Protein AF-B4MT74-F1 (afdb_monomer_lite)

Structure (mmCIF, N/CA/C/O backbone):
data_AF-B4MT74-F1
#
_entry.id   AF-B4MT74-F1
#
loop_
_atom_site.group_PDB
_atom_site.id
_atom_site.type_symbol
_atom_site.label_atom_id
_atom_site.label_alt_id
_atom_site.label_comp_id
_atom_site.label_asym_id
_atom_site.label_entity_id
_atom_site.label_seq_id
_atom_site.pdbx_PDB_ins_code
_atom_site.Cartn_x
_atom_site.Cartn_y
_atom_site.Cartn_z
_atom_site.occupancy
_atom_site.B_iso_or_equiv
_atom_site.auth_seq_id
_atom_site.auth_comp_id
_atom_site.auth_asym_id
_atom_site.auth_atom_id
_atom_site.pdbx_PDB_model_num
ATOM 1 N N . MET A 1 1 ? 47.356 -12.651 -156.478 1.00 48.97 1 MET A N 1
ATOM 2 C CA . MET A 1 1 ? 47.316 -13.283 -155.139 1.00 48.97 1 MET A CA 1
ATOM 3 C C . MET A 1 1 ? 48.343 -12.635 -154.197 1.00 48.97 1 MET A C 1
ATOM 5 O O . MET A 1 1 ? 49.419 -13.190 -154.040 1.00 48.97 1 MET A O 1
ATOM 9 N N . SER A 1 2 ? 48.074 -11.472 -153.577 1.00 53.69 2 SER A N 1
ATOM 10 C CA . SER A 1 2 ? 49.003 -10.938 -152.544 1.00 53.69 2 SER A CA 1
ATOM 11 C C . SER A 1 2 ? 48.402 -10.048 -151.441 1.00 53.69 2 SER A C 1
ATOM 13 O O . SER A 1 2 ? 49.164 -9.547 -150.620 1.00 53.69 2 SER A O 1
ATOM 15 N N . ASN A 1 3 ? 47.076 -9.857 -151.366 1.00 49.53 3 ASN A N 1
ATOM 16 C CA . ASN A 1 3 ? 46.478 -8.913 -150.401 1.00 49.53 3 ASN A CA 1
ATOM 17 C C . ASN A 1 3 ? 45.636 -9.545 -149.274 1.00 49.53 3 ASN A C 1
ATOM 19 O O . ASN A 1 3 ? 45.281 -8.837 -148.338 1.00 49.53 3 ASN A O 1
ATOM 23 N N . LEU A 1 4 ? 45.378 -10.862 -149.273 1.00 49.78 4 LEU A N 1
ATOM 24 C CA . LEU A 1 4 ? 44.615 -11.512 -148.187 1.00 49.78 4 LEU A CA 1
ATOM 25 C C . LEU A 1 4 ? 45.479 -11.986 -147.001 1.00 49.78 4 LEU A C 1
ATOM 27 O O . LEU A 1 4 ? 44.998 -12.066 -145.873 1.00 49.78 4 LEU A O 1
ATOM 31 N N . THR A 1 5 ? 46.771 -12.249 -147.207 1.00 52.16 5 THR A N 1
ATOM 32 C CA . THR A 1 5 ? 47.636 -12.861 -146.180 1.00 52.16 5 THR A CA 1
ATOM 33 C C . THR A 1 5 ? 48.144 -11.868 -145.127 1.00 52.16 5 THR A C 1
ATOM 35 O O . THR A 1 5 ? 48.558 -12.274 -144.042 1.00 52.16 5 THR A O 1
ATOM 38 N N . ARG A 1 6 ? 48.099 -10.555 -145.403 1.00 51.81 6 ARG A N 1
ATOM 39 C CA . ARG A 1 6 ? 48.536 -9.517 -144.447 1.00 51.81 6 ARG A CA 1
ATOM 40 C C . ARG A 1 6 ? 47.469 -9.140 -143.418 1.00 51.81 6 ARG A C 1
ATOM 42 O O . ARG A 1 6 ? 47.831 -8.793 -142.299 1.00 51.81 6 ARG A O 1
ATOM 49 N N . VAL A 1 7 ? 46.182 -9.263 -143.742 1.00 53.94 7 VAL A N 1
ATOM 50 C CA . VAL A 1 7 ? 45.098 -8.821 -142.842 1.00 53.94 7 VAL A CA 1
ATOM 51 C C . VAL A 1 7 ? 44.846 -9.831 -141.712 1.00 53.94 7 VAL A C 1
ATOM 53 O O . VAL A 1 7 ? 44.659 -9.442 -140.561 1.00 53.94 7 VAL A O 1
ATOM 56 N N . LEU A 1 8 ? 44.959 -11.136 -141.983 1.00 47.47 8 LEU A N 1
ATOM 57 C CA . LEU A 1 8 ? 44.700 -12.181 -140.979 1.00 47.47 8 LEU A CA 1
ATOM 58 C C . LEU A 1 8 ? 45.781 -12.295 -139.886 1.00 47.47 8 LEU A C 1
ATOM 60 O O . LEU A 1 8 ? 45.491 -12.757 -138.784 1.00 47.47 8 LEU A O 1
ATOM 64 N N . LYS A 1 9 ? 47.011 -11.824 -140.134 1.00 50.03 9 LYS A N 1
ATOM 65 C CA . LYS A 1 9 ? 48.101 -11.863 -139.138 1.00 50.03 9 LYS A CA 1
ATOM 66 C C . LYS A 1 9 ? 48.011 -10.749 -138.086 1.00 50.03 9 LYS A C 1
ATOM 68 O O . LYS A 1 9 ? 48.564 -10.899 -137.003 1.00 50.03 9 LYS A O 1
ATOM 73 N N . VAL A 1 10 ? 47.304 -9.653 -138.377 1.00 53.62 10 VAL A N 1
ATOM 74 C CA . VAL A 1 10 ? 47.149 -8.517 -137.447 1.00 53.62 10 VAL A CA 1
ATOM 75 C C . VAL A 1 10 ? 46.003 -8.759 -136.453 1.00 53.62 10 VAL A C 1
ATOM 77 O O . VAL A 1 10 ? 46.114 -8.390 -135.284 1.00 53.62 10 VAL A O 1
ATOM 80 N N . ALA A 1 11 ? 44.946 -9.470 -136.860 1.00 46.91 11 ALA A N 1
ATOM 81 C CA . ALA A 1 11 ? 43.797 -9.765 -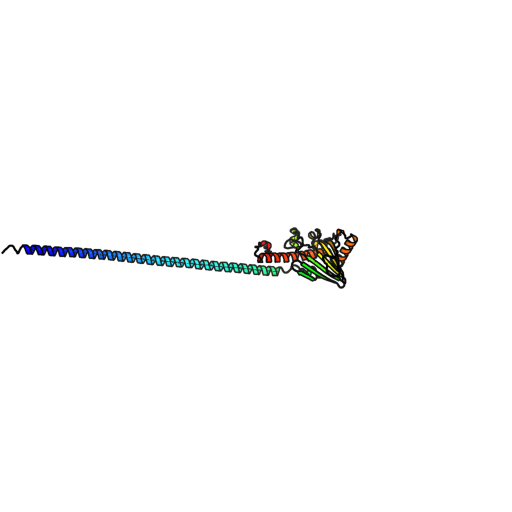135.997 1.00 46.91 11 ALA A CA 1
ATOM 82 C C . ALA A 1 11 ? 44.101 -10.781 -134.869 1.00 46.91 11 ALA A C 1
ATOM 84 O O . ALA A 1 11 ? 43.555 -10.668 -133.771 1.00 46.91 11 ALA A O 1
ATOM 85 N N . SER A 1 12 ? 45.010 -11.742 -135.083 1.00 45.84 12 SER A N 1
ATOM 86 C CA . SER A 1 12 ? 45.344 -12.768 -134.076 1.00 45.84 12 SER A CA 1
ATOM 87 C C . SER A 1 12 ? 46.213 -12.241 -132.924 1.00 45.84 12 SER A C 1
ATOM 89 O O . SER A 1 12 ? 46.074 -12.688 -131.783 1.00 45.84 12 SER A O 1
ATOM 91 N N . VAL A 1 13 ? 47.054 -11.233 -133.182 1.00 54.25 13 VAL A N 1
ATOM 92 C CA . VAL A 1 13 ? 47.916 -10.600 -132.166 1.00 54.25 13 VAL A CA 1
ATOM 93 C C . VAL A 1 13 ? 47.107 -9.704 -131.214 1.00 54.25 13 VAL A C 1
ATOM 95 O O . VAL A 1 13 ? 47.427 -9.619 -130.026 1.00 54.25 13 VAL A O 1
ATOM 98 N N . GLY A 1 14 ? 46.021 -9.087 -131.696 1.00 47.44 14 GLY A N 1
ATOM 99 C CA . GLY A 1 14 ? 45.117 -8.270 -130.874 1.00 47.44 14 GLY A CA 1
ATOM 100 C C . GLY A 1 14 ? 44.300 -9.079 -129.857 1.00 47.44 14 GLY A C 1
ATOM 101 O O . GLY A 1 14 ? 44.143 -8.661 -128.710 1.00 47.44 14 GLY A O 1
ATOM 102 N N . LEU A 1 15 ? 43.840 -10.278 -130.232 1.00 48.16 15 LEU A N 1
ATOM 103 C CA . LEU A 1 15 ? 43.038 -11.148 -129.357 1.00 48.16 15 LEU A CA 1
ATOM 104 C C . LEU A 1 15 ? 43.868 -11.825 -128.248 1.00 48.16 15 LEU A C 1
ATOM 106 O O . LEU A 1 15 ? 43.371 -12.014 -127.134 1.00 48.16 15 LEU A O 1
ATOM 110 N N . TYR A 1 16 ? 45.145 -12.131 -128.501 1.00 51.00 16 TYR A N 1
ATOM 111 C CA . TYR A 1 16 ? 46.039 -12.723 -127.494 1.00 51.00 16 TYR A CA 1
ATOM 112 C C . TYR A 1 16 ? 46.451 -11.732 -126.394 1.00 51.00 16 TYR A C 1
ATOM 114 O O . TYR A 1 16 ? 46.480 -12.097 -125.215 1.00 51.00 16 TYR A O 1
ATOM 122 N N . LYS A 1 17 ? 46.701 -10.462 -126.744 1.00 52.34 17 LYS A N 1
ATOM 123 C CA . LYS A 1 17 ? 47.046 -9.413 -125.765 1.00 52.34 17 LYS A CA 1
ATOM 124 C C . LYS A 1 17 ? 45.894 -9.108 -124.799 1.00 52.34 17 LYS A C 1
ATOM 126 O O . LYS A 1 17 ? 46.135 -8.904 -123.611 1.00 52.34 17 LYS A O 1
ATOM 131 N N . ASN A 1 18 ? 44.648 -9.171 -125.272 1.00 53.91 18 ASN A N 1
ATOM 132 C CA . ASN A 1 18 ? 43.463 -8.918 -124.446 1.00 53.91 18 ASN A CA 1
ATOM 133 C C . ASN A 1 18 ? 43.187 -10.038 -123.420 1.00 53.91 18 ASN A C 1
ATOM 135 O O . ASN A 1 18 ? 42.842 -9.764 -122.271 1.00 53.91 18 ASN A O 1
ATOM 139 N N . ARG A 1 19 ? 43.416 -11.312 -123.777 1.00 55.59 19 ARG A N 1
ATOM 140 C CA . ARG A 1 19 ? 43.309 -12.435 -122.821 1.00 55.59 19 ARG A CA 1
ATOM 141 C C . ARG A 1 19 ? 44.395 -12.406 -121.744 1.00 55.59 19 ARG A C 1
ATOM 143 O O . ARG A 1 19 ? 44.103 -12.716 -120.588 1.00 55.59 19 ARG A O 1
ATOM 150 N N . ALA A 1 20 ? 45.621 -12.016 -122.097 1.00 60.06 20 ALA A N 1
ATOM 151 C CA . ALA A 1 20 ? 46.712 -11.895 -121.131 1.00 60.06 20 ALA A CA 1
ATOM 152 C C . ALA A 1 20 ? 46.426 -10.798 -120.086 1.00 60.06 20 ALA A C 1
ATOM 154 O O . ALA A 1 20 ? 46.535 -11.058 -118.886 1.00 60.06 20 ALA A O 1
ATOM 155 N N . LEU A 1 21 ? 45.953 -9.623 -120.519 1.00 56.88 21 LEU A N 1
ATOM 156 C CA . LEU A 1 21 ? 45.580 -8.512 -119.631 1.00 56.88 21 LEU A CA 1
ATOM 157 C C . LEU A 1 21 ? 44.433 -8.868 -118.671 1.00 56.88 21 LEU A C 1
ATOM 159 O O . LEU A 1 21 ? 44.543 -8.629 -117.467 1.00 56.88 21 LEU A O 1
ATOM 163 N N . LEU A 1 22 ? 43.384 -9.538 -119.160 1.00 57.53 22 LEU A N 1
ATOM 164 C CA . LEU A 1 22 ? 42.280 -10.011 -118.315 1.00 57.53 22 LEU A CA 1
ATOM 165 C C . LEU A 1 22 ? 42.734 -11.061 -117.287 1.00 57.53 22 LEU A C 1
ATOM 167 O O . LEU A 1 22 ? 42.203 -11.120 -116.176 1.00 57.53 22 LEU A O 1
ATOM 171 N N . SER A 1 23 ? 43.731 -11.886 -117.621 1.00 57.19 23 SER A N 1
ATOM 172 C CA . SER A 1 23 ? 44.276 -12.880 -116.688 1.00 57.19 23 SER A CA 1
ATOM 173 C C . SER A 1 23 ? 45.109 -12.246 -115.564 1.00 57.19 23 SER A C 1
ATOM 175 O O . SER A 1 23 ? 45.037 -12.700 -114.421 1.00 57.19 23 SER A O 1
ATOM 177 N N . ILE A 1 24 ? 45.828 -11.157 -115.860 1.00 60.66 24 ILE A N 1
ATOM 178 C CA . ILE A 1 24 ? 46.603 -10.370 -114.889 1.00 60.66 24 ILE A CA 1
ATOM 179 C C . ILE A 1 24 ? 45.665 -9.615 -113.938 1.00 60.66 24 ILE A C 1
ATOM 181 O O . ILE A 1 24 ? 45.837 -9.708 -112.723 1.00 60.66 24 ILE A O 1
ATOM 185 N N . GLN A 1 25 ? 44.615 -8.966 -114.458 1.00 62.66 25 GLN A N 1
ATOM 186 C CA . GLN A 1 25 ? 43.592 -8.324 -113.621 1.00 62.66 25 GLN A CA 1
ATOM 187 C C . GLN A 1 25 ? 42.877 -9.327 -112.706 1.00 62.66 25 GLN A C 1
ATOM 189 O O . GLN A 1 25 ? 42.729 -9.073 -111.513 1.00 62.66 25 GLN A O 1
ATOM 194 N N . ARG A 1 26 ? 42.495 -10.508 -113.214 1.00 61.84 26 ARG A N 1
ATOM 195 C CA . ARG A 1 26 ? 41.855 -11.550 -112.390 1.00 61.84 26 ARG A CA 1
ATOM 196 C C . ARG A 1 26 ? 42.771 -12.087 -111.291 1.00 61.84 26 ARG A C 1
ATOM 198 O O . ARG A 1 26 ? 42.288 -12.370 -110.198 1.00 61.84 26 ARG A O 1
ATOM 205 N N . ARG A 1 27 ? 44.074 -12.238 -111.559 1.00 62.06 27 ARG A N 1
ATOM 206 C CA . ARG A 1 27 ? 45.055 -12.627 -110.531 1.00 62.06 27 ARG A CA 1
ATOM 207 C C . ARG A 1 27 ? 45.203 -11.539 -109.472 1.00 62.06 27 ARG A C 1
ATOM 209 O O . ARG A 1 27 ? 45.134 -11.859 -108.295 1.00 62.06 27 ARG A O 1
ATOM 216 N N . SER A 1 28 ? 45.314 -10.276 -109.879 1.00 68.81 28 SER A N 1
ATOM 217 C CA . SER A 1 28 ? 45.428 -9.137 -108.961 1.00 68.81 28 SER A CA 1
ATOM 218 C C . SER A 1 28 ? 44.206 -9.003 -108.039 1.00 68.81 28 SER A C 1
ATOM 220 O O . SER A 1 28 ? 44.370 -8.898 -106.826 1.00 68.81 28 SER A O 1
ATOM 222 N N . ILE A 1 29 ? 42.989 -9.142 -108.580 1.00 70.00 29 ILE A N 1
ATOM 223 C CA . ILE A 1 29 ? 41.746 -9.118 -107.792 1.00 70.00 29 ILE A CA 1
ATOM 224 C C . ILE A 1 29 ? 41.683 -10.301 -106.818 1.00 70.00 29 ILE A C 1
ATOM 226 O O . ILE A 1 29 ? 41.349 -10.110 -105.655 1.00 70.00 29 ILE A O 1
ATOM 230 N N . LYS A 1 30 ? 42.052 -11.518 -107.242 1.00 71.94 30 LYS A N 1
ATOM 231 C CA . LYS A 1 30 ? 42.077 -12.683 -106.339 1.00 71.94 30 LYS A CA 1
ATOM 232 C C . LYS A 1 30 ? 43.073 -12.512 -105.194 1.00 71.94 30 LYS A C 1
ATOM 234 O O . LYS A 1 30 ? 42.739 -12.846 -104.061 1.00 71.94 30 LYS A O 1
ATOM 239 N N . THR A 1 31 ? 44.265 -11.984 -105.471 1.00 70.31 31 THR A N 1
ATOM 240 C CA . THR A 1 31 ? 45.272 -11.720 -104.435 1.00 70.31 31 THR A CA 1
ATOM 241 C C . THR A 1 31 ? 44.788 -10.648 -103.461 1.00 70.31 31 THR A C 1
ATOM 243 O O . THR A 1 31 ? 44.919 -10.828 -102.254 1.00 70.31 31 THR A O 1
ATOM 246 N N . PHE A 1 32 ? 44.164 -9.579 -103.963 1.00 74.25 32 PHE A N 1
ATOM 247 C CA . PHE A 1 32 ? 43.577 -8.529 -103.132 1.00 74.25 32 PHE A CA 1
ATOM 248 C C . PHE A 1 32 ? 42.424 -9.055 -102.261 1.00 74.25 32 PHE A C 1
ATOM 250 O O . PHE A 1 32 ? 42.412 -8.828 -101.054 1.00 74.25 32 PHE A O 1
ATOM 257 N N . CYS A 1 33 ? 41.499 -9.839 -102.827 1.00 72.25 33 CYS A N 1
ATOM 258 C CA . CYS A 1 33 ? 40.421 -10.483 -102.071 1.00 72.25 33 CYS A CA 1
ATOM 259 C C . CYS A 1 33 ? 40.961 -11.440 -100.999 1.00 72.25 33 CYS A C 1
ATOM 261 O O . CYS A 1 33 ? 40.452 -11.452 -99.883 1.00 72.25 33 CYS A O 1
ATOM 263 N N . TRP A 1 34 ? 42.011 -12.210 -101.302 1.00 78.38 34 TRP A N 1
ATOM 264 C CA . TRP A 1 34 ? 42.649 -13.091 -100.322 1.00 78.38 34 TRP A CA 1
ATOM 265 C C . TRP A 1 34 ? 43.312 -12.307 -99.181 1.00 78.38 34 TRP A C 1
ATOM 267 O O . TRP A 1 34 ? 43.162 -12.674 -98.018 1.00 78.38 34 TRP A O 1
ATOM 277 N N . GLN A 1 35 ? 43.994 -11.198 -99.486 1.00 76.00 35 GLN A N 1
ATOM 278 C CA . GLN A 1 35 ? 44.583 -10.315 -98.473 1.00 76.00 35 GLN A CA 1
ATOM 279 C C . GLN A 1 35 ? 43.515 -9.673 -97.578 1.00 76.00 35 GLN A C 1
ATOM 281 O O . GLN A 1 35 ? 43.675 -9.661 -96.358 1.00 76.00 35 GLN A O 1
ATOM 286 N N . MET A 1 36 ? 42.412 -9.199 -98.164 1.00 75.69 36 MET A N 1
ATOM 287 C CA . MET A 1 36 ? 41.285 -8.632 -97.418 1.00 75.69 36 MET A CA 1
ATOM 288 C C . MET A 1 36 ? 40.609 -9.677 -96.525 1.00 75.69 36 MET A C 1
ATOM 290 O O . MET A 1 36 ? 40.364 -9.403 -95.354 1.00 75.69 36 MET A O 1
ATOM 294 N N . GLN A 1 37 ? 40.389 -10.897 -97.028 1.00 79.69 37 GLN A N 1
ATOM 295 C CA . GLN A 1 37 ? 39.829 -11.993 -96.232 1.00 79.69 37 GLN A CA 1
ATOM 296 C C . GLN A 1 37 ? 40.753 -12.386 -95.076 1.00 79.69 37 GLN A C 1
ATOM 298 O O . GLN A 1 37 ? 40.291 -12.611 -93.961 1.00 79.69 37 GLN A O 1
ATOM 303 N N . LYS A 1 38 ? 42.068 -12.445 -95.317 1.00 81.06 38 LYS A N 1
ATOM 304 C CA . LYS A 1 38 ? 43.048 -12.753 -94.272 1.00 81.06 38 LYS A CA 1
ATOM 305 C C . LYS A 1 38 ? 43.044 -11.686 -93.178 1.00 81.06 38 LYS A C 1
ATOM 307 O O . LYS A 1 38 ? 43.052 -12.042 -92.006 1.00 81.06 38 LYS A O 1
ATOM 312 N N . LYS A 1 39 ?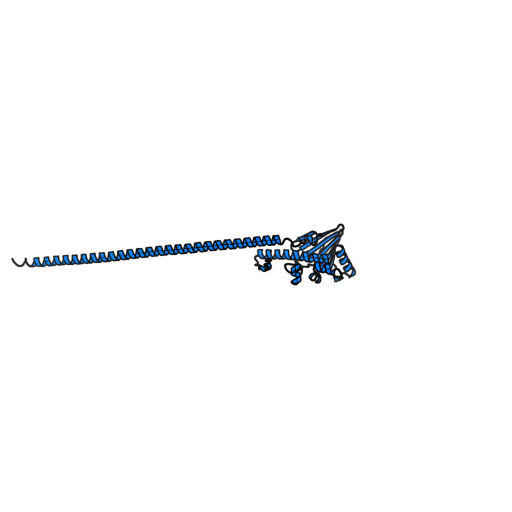 42.982 -10.405 -93.559 1.00 80.38 39 LYS A N 1
ATOM 313 C CA . LYS A 1 39 ? 42.900 -9.282 -92.617 1.00 80.38 39 LYS A CA 1
ATOM 314 C C . LYS A 1 39 ? 41.607 -9.325 -91.792 1.00 80.38 39 LYS A C 1
ATOM 316 O O . LYS A 1 39 ? 41.669 -9.219 -90.571 1.00 80.38 39 LYS A O 1
ATOM 321 N N . ALA A 1 40 ? 40.467 -9.580 -92.436 1.00 74.00 40 ALA A N 1
ATOM 322 C CA . ALA A 1 40 ? 39.179 -9.732 -91.759 1.00 74.00 40 ALA A CA 1
ATOM 323 C C . ALA A 1 40 ? 39.168 -10.919 -90.778 1.00 74.00 40 ALA A C 1
ATOM 325 O O . ALA A 1 40 ? 38.672 -10.792 -89.661 1.00 74.00 40 ALA 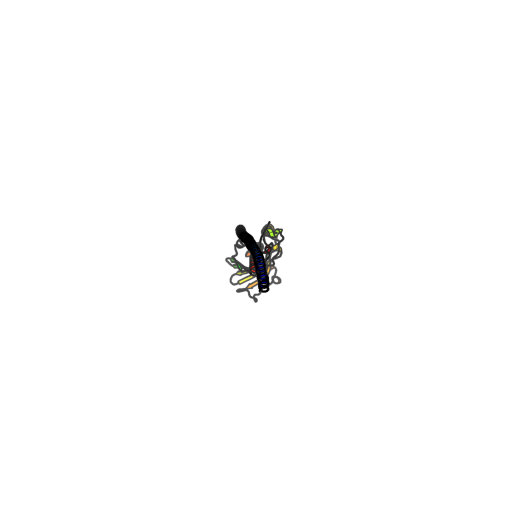A O 1
ATOM 326 N N . ASN A 1 41 ? 39.769 -12.054 -91.152 1.00 79.50 41 ASN A N 1
ATOM 327 C CA . ASN A 1 41 ? 39.888 -13.210 -90.262 1.00 79.50 41 ASN A CA 1
ATOM 328 C C . ASN A 1 41 ? 40.774 -12.899 -89.045 1.00 79.50 41 ASN A C 1
ATOM 330 O O . ASN A 1 41 ? 40.397 -13.230 -87.926 1.00 79.50 41 ASN A O 1
ATOM 334 N N . THR A 1 42 ? 41.907 -12.208 -89.229 1.00 81.19 42 THR A N 1
ATOM 335 C CA . THR A 1 42 ? 42.764 -11.809 -88.099 1.00 81.19 42 THR A CA 1
ATOM 336 C C . THR A 1 42 ? 42.080 -10.808 -87.169 1.00 81.19 42 THR A C 1
ATOM 338 O O . THR A 1 42 ? 42.196 -10.932 -85.954 1.00 81.19 42 THR A O 1
ATOM 341 N N . GLU A 1 43 ? 41.325 -9.848 -87.714 1.00 82.38 43 GLU A N 1
ATOM 342 C CA . GLU A 1 43 ? 40.552 -8.890 -86.912 1.00 82.38 43 GLU A CA 1
ATOM 343 C C . GLU A 1 43 ? 39.440 -9.605 -86.121 1.00 82.38 43 GLU A C 1
ATOM 345 O O . GLU A 1 43 ? 39.261 -9.358 -84.927 1.00 82.38 43 GLU A O 1
ATOM 350 N N . SER A 1 44 ? 38.759 -10.573 -86.740 1.00 78.38 44 SER A N 1
ATOM 351 C CA . SER A 1 44 ? 37.762 -11.417 -86.072 1.00 78.38 44 SER A CA 1
ATOM 352 C C . SER A 1 44 ? 38.366 -12.257 -84.938 1.00 78.38 44 SER A C 1
ATOM 354 O O . SER A 1 44 ? 37.801 -12.298 -83.845 1.00 78.38 44 SER A O 1
ATOM 356 N N . GLU A 1 45 ? 39.541 -12.857 -85.142 1.00 83.31 45 GLU A N 1
ATOM 357 C CA . GLU A 1 45 ? 40.259 -13.598 -84.095 1.00 83.31 45 GLU A CA 1
ATOM 358 C C . GLU A 1 45 ? 40.670 -12.696 -82.923 1.00 83.31 45 GLU A C 1
ATOM 360 O O . GLU A 1 45 ? 40.564 -13.101 -81.763 1.00 83.31 45 GLU A O 1
ATOM 365 N N . THR A 1 46 ? 41.105 -11.460 -83.197 1.00 83.12 46 THR A N 1
ATOM 366 C CA . THR A 1 46 ? 41.436 -10.498 -82.135 1.00 83.12 46 THR A CA 1
ATOM 367 C C . THR A 1 46 ? 40.210 -10.063 -81.336 1.00 83.12 46 THR A C 1
ATOM 369 O O . THR A 1 46 ? 40.285 -9.992 -80.111 1.00 83.12 46 THR A O 1
ATOM 372 N N . LEU A 1 47 ? 39.065 -9.847 -81.990 1.00 80.00 47 LEU A N 1
ATOM 373 C CA . LEU A 1 47 ? 37.815 -9.498 -81.309 1.00 80.00 47 LEU A CA 1
ATOM 374 C C . LEU A 1 47 ? 37.315 -10.642 -80.424 1.00 80.00 47 LEU A C 1
ATOM 376 O O . LEU A 1 47 ? 36.911 -10.402 -79.288 1.00 80.00 47 LEU A O 1
ATOM 380 N N . MET A 1 48 ? 37.408 -11.886 -80.901 1.00 80.00 48 MET A N 1
ATOM 381 C CA . MET A 1 48 ? 37.047 -13.061 -80.103 1.00 80.00 48 MET A CA 1
ATOM 382 C C . MET A 1 48 ? 37.911 -13.182 -78.843 1.00 80.00 48 MET A C 1
ATOM 384 O O . MET A 1 48 ? 37.372 -13.455 -77.772 1.00 80.00 48 MET A O 1
ATOM 388 N N . LYS A 1 49 ? 39.221 -12.913 -78.935 1.00 86.81 49 LYS A N 1
ATOM 389 C CA . LYS A 1 49 ? 40.116 -12.890 -77.765 1.00 86.81 49 LYS A CA 1
ATOM 390 C C . LYS A 1 49 ? 39.719 -11.817 -76.749 1.00 86.81 49 LYS A C 1
ATOM 392 O O . LYS A 1 49 ? 39.578 -12.126 -75.567 1.00 86.81 49 LYS A O 1
ATOM 397 N N . ILE A 1 50 ? 39.447 -10.596 -77.210 1.00 87.12 50 ILE A N 1
ATOM 398 C CA . ILE A 1 50 ? 39.005 -9.493 -76.340 1.00 87.12 50 ILE A CA 1
ATOM 399 C C . ILE A 1 50 ? 37.686 -9.848 -75.639 1.00 87.12 50 ILE A C 1
ATOM 401 O O . ILE A 1 50 ? 37.549 -9.643 -74.435 1.00 87.12 50 ILE A O 1
ATOM 405 N N . MET A 1 51 ? 36.726 -10.437 -76.360 1.00 82.00 51 MET A N 1
ATOM 406 C CA . MET A 1 51 ? 35.459 -10.878 -75.769 1.00 82.00 51 MET A CA 1
ATOM 407 C C . MET A 1 51 ? 35.657 -11.968 -74.709 1.00 82.00 51 MET A C 1
ATOM 409 O O . MET A 1 51 ? 34.994 -11.943 -73.672 1.00 82.00 51 MET A O 1
ATOM 413 N N . THR A 1 52 ? 36.572 -12.918 -74.935 1.00 86.88 52 THR A N 1
ATOM 414 C CA . THR A 1 52 ? 36.878 -13.951 -73.935 1.00 86.88 52 THR A CA 1
ATOM 415 C C . THR A 1 52 ? 37.548 -13.380 -72.688 1.00 86.88 52 THR A C 1
ATOM 417 O O . THR A 1 52 ? 37.181 -13.769 -71.582 1.00 86.88 52 THR A O 1
ATOM 420 N N . GLU A 1 53 ? 38.460 -12.419 -72.840 1.00 87.50 53 GLU A N 1
ATOM 421 C CA . GLU A 1 53 ? 39.121 -11.748 -71.713 1.00 87.50 53 GLU A CA 1
ATOM 422 C C . GLU A 1 53 ? 38.131 -10.902 -70.900 1.00 87.50 53 GLU A C 1
ATOM 424 O O . GLU A 1 53 ? 38.141 -10.942 -69.670 1.00 87.50 53 GLU A O 1
ATOM 429 N N . GLN A 1 54 ? 37.209 -10.197 -71.564 1.00 86.31 54 GLN A N 1
ATOM 430 C CA . GLN A 1 54 ? 36.140 -9.458 -70.885 1.00 86.31 54 GLN A CA 1
ATOM 431 C C . GLN A 1 54 ? 35.216 -10.381 -70.089 1.00 86.31 54 GLN A C 1
ATOM 433 O O . GLN A 1 54 ? 34.833 -10.049 -68.966 1.00 86.31 54 GLN A O 1
ATOM 438 N N . LYS A 1 55 ? 34.886 -11.554 -70.641 1.00 89.56 55 LYS A N 1
ATOM 439 C CA . LYS A 1 55 ? 34.085 -12.555 -69.932 1.00 89.56 55 LYS A CA 1
ATOM 440 C C . LYS A 1 55 ? 34.804 -13.060 -68.678 1.00 89.56 55 LYS A C 1
ATOM 442 O O . LYS A 1 55 ? 34.199 -13.095 -67.613 1.00 89.56 55 LYS A O 1
ATOM 447 N N . GLN A 1 56 ? 36.096 -13.374 -68.786 1.00 89.12 56 GLN A N 1
ATOM 448 C CA . GLN A 1 56 ? 36.912 -13.794 -67.641 1.00 89.12 56 GLN A CA 1
ATOM 449 C C . GLN A 1 56 ? 37.013 -12.702 -66.569 1.00 89.12 56 GLN A C 1
ATOM 451 O O . GLN A 1 56 ? 36.914 -12.992 -65.379 1.00 89.12 56 GLN A O 1
ATOM 456 N N . TYR A 1 57 ? 37.168 -11.439 -66.975 1.00 86.81 57 TYR A N 1
ATOM 457 C CA . TYR A 1 57 ? 37.190 -10.314 -66.042 1.00 86.81 57 TYR A CA 1
ATOM 458 C C . TYR A 1 57 ? 35.862 -10.167 -65.286 1.00 86.81 57 TYR A C 1
ATOM 460 O O . TYR A 1 57 ? 35.862 -9.941 -64.076 1.00 86.81 57 TYR A O 1
ATOM 468 N N . GLN A 1 58 ? 34.732 -10.337 -65.979 1.00 87.00 58 GLN A N 1
ATOM 469 C CA . GLN A 1 58 ? 33.412 -10.278 -65.355 1.00 87.00 58 GLN A CA 1
ATOM 470 C C . GLN A 1 58 ? 33.198 -11.431 -64.364 1.00 87.00 58 GLN A C 1
ATOM 472 O O . GLN A 1 58 ? 32.770 -11.185 -63.241 1.00 87.00 58 GLN A O 1
ATOM 477 N N . GLU A 1 59 ? 33.583 -12.658 -64.725 1.00 89.75 59 GLU A N 1
ATOM 478 C CA . GLU A 1 59 ? 33.520 -13.821 -63.826 1.00 89.75 59 GLU A CA 1
ATOM 479 C C . GLU A 1 59 ? 34.361 -13.608 -62.554 1.00 89.75 59 GLU A C 1
ATOM 481 O O . GLU A 1 59 ? 33.921 -13.928 -61.448 1.00 89.75 59 GLU A O 1
ATOM 486 N N . LEU A 1 60 ? 35.550 -13.007 -62.684 1.00 89.50 60 LEU A N 1
ATOM 487 C CA . LEU A 1 60 ? 36.409 -12.688 -61.542 1.00 89.50 60 LEU A CA 1
ATOM 488 C C . LEU A 1 60 ? 35.779 -11.624 -60.630 1.00 89.50 60 LEU A C 1
ATOM 490 O O . LEU A 1 60 ? 35.861 -11.719 -59.404 1.00 89.50 60 LEU A O 1
ATOM 494 N N . LYS A 1 61 ? 35.137 -10.613 -61.224 1.00 89.31 61 LYS A N 1
ATOM 495 C CA . LYS A 1 61 ? 34.431 -9.557 -60.493 1.00 89.31 61 LYS A CA 1
ATOM 496 C C . LYS A 1 61 ? 33.237 -10.120 -59.724 1.00 89.31 61 LYS A C 1
ATOM 498 O O . LYS A 1 61 ? 33.061 -9.790 -58.552 1.00 89.31 61 LYS A O 1
ATOM 503 N N . ASP A 1 62 ? 32.463 -11.001 -60.345 1.00 89.12 62 ASP A N 1
ATOM 504 C CA . ASP A 1 62 ? 31.317 -11.645 -59.703 1.00 89.12 62 ASP A CA 1
ATOM 505 C C . ASP A 1 62 ? 31.782 -12.542 -58.540 1.00 89.12 62 ASP A C 1
ATOM 507 O O . ASP A 1 62 ? 31.193 -12.519 -57.457 1.00 89.12 62 ASP A O 1
ATOM 511 N N . PHE A 1 63 ? 32.906 -13.250 -58.710 1.00 90.62 63 PHE A N 1
ATOM 512 C CA . PHE A 1 63 ? 33.519 -14.061 -57.655 1.00 90.62 63 PHE A CA 1
ATOM 513 C C . PHE A 1 63 ? 33.994 -13.235 -56.448 1.00 90.62 63 PHE A C 1
ATOM 515 O O . PHE A 1 63 ? 33.739 -13.616 -55.303 1.00 90.62 63 PHE A O 1
ATOM 522 N N . LEU A 1 64 ? 34.666 -12.102 -56.682 1.00 88.12 64 LEU A N 1
ATOM 523 C CA . LEU A 1 64 ? 35.096 -11.194 -55.611 1.00 88.12 64 LEU A CA 1
ATOM 524 C C . LEU A 1 64 ? 33.896 -10.614 -54.854 1.00 88.12 64 LEU A C 1
ATOM 526 O O . LEU A 1 64 ? 33.890 -10.611 -53.625 1.00 88.12 64 LEU A O 1
ATOM 530 N N . THR A 1 65 ? 32.856 -10.208 -55.585 1.00 87.00 65 THR A N 1
ATOM 531 C CA . THR A 1 65 ? 31.620 -9.670 -54.997 1.00 87.00 65 THR A CA 1
ATOM 532 C C . THR A 1 65 ? 30.939 -10.706 -54.097 1.00 87.00 65 THR A C 1
ATOM 534 O O . THR A 1 65 ? 30.608 -10.418 -52.948 1.00 87.00 65 THR A O 1
ATOM 537 N N . TRP A 1 66 ? 30.814 -11.952 -54.569 1.00 89.50 66 TRP A N 1
ATOM 538 C CA . TRP A 1 66 ? 30.268 -13.053 -53.771 1.00 89.50 66 TRP A CA 1
ATOM 539 C C . TRP A 1 66 ? 31.071 -13.302 -52.484 1.00 89.50 66 TRP A C 1
ATOM 541 O O . TRP A 1 66 ? 30.491 -13.556 -51.426 1.00 89.50 66 TRP A O 1
ATOM 551 N N . LYS A 1 67 ? 32.405 -13.192 -52.545 1.00 89.31 67 LYS A N 1
ATOM 552 C CA . LYS A 1 67 ? 33.267 -13.353 -51.367 1.00 89.31 67 LYS A CA 1
ATOM 553 C C . LYS A 1 67 ? 33.078 -12.260 -50.319 1.00 89.31 67 LYS A C 1
ATOM 555 O O . LYS A 1 67 ? 33.100 -12.569 -49.126 1.00 89.31 67 LYS A O 1
ATOM 560 N N . GLU A 1 68 ? 32.873 -11.018 -50.740 1.00 86.31 68 GLU A N 1
ATOM 561 C CA . GLU A 1 68 ? 32.568 -9.913 -49.826 1.00 86.31 68 GLU A CA 1
ATOM 562 C C . GLU A 1 68 ? 31.214 -10.103 -49.131 1.00 86.31 68 GLU A C 1
ATOM 564 O O . GLU A 1 68 ? 31.108 -9.896 -47.919 1.00 86.31 68 GLU A O 1
ATOM 569 N N . ASP A 1 69 ? 30.194 -10.554 -49.862 1.00 88.19 69 ASP A N 1
ATOM 570 C CA . ASP A 1 69 ? 28.868 -10.819 -49.295 1.00 88.19 69 ASP A CA 1
ATOM 571 C C . ASP A 1 69 ? 28.887 -11.988 -48.299 1.00 88.19 69 ASP A C 1
ATOM 573 O O . ASP A 1 69 ? 28.263 -11.910 -47.237 1.00 88.19 69 ASP A O 1
ATOM 577 N N . GLU A 1 70 ? 29.663 -13.042 -48.578 1.00 88.62 70 GLU A N 1
ATOM 578 C CA . GLU A 1 70 ? 29.865 -14.166 -47.656 1.00 88.62 70 GLU A CA 1
ATOM 579 C C . GLU A 1 70 ? 30.506 -13.699 -46.332 1.00 88.62 70 GLU A C 1
ATOM 581 O O . GLU A 1 70 ? 30.116 -14.147 -45.249 1.00 88.62 70 GLU A O 1
ATOM 586 N N . HIS A 1 71 ? 31.470 -12.774 -46.402 1.00 82.94 71 HIS A N 1
ATOM 587 C CA . HIS A 1 71 ? 32.119 -12.200 -45.222 1.00 82.94 71 HIS A CA 1
ATOM 588 C C . HIS A 1 71 ? 31.145 -11.346 -44.401 1.00 82.94 71 HIS A C 1
ATOM 590 O O . HIS A 1 71 ? 31.006 -11.561 -43.196 1.00 82.94 71 HIS A O 1
ATOM 596 N N . LYS A 1 72 ? 30.393 -10.453 -45.059 1.00 85.06 72 LYS A N 1
ATOM 597 C CA . LYS A 1 72 ? 29.376 -9.608 -44.407 1.00 85.06 72 LYS A CA 1
ATOM 598 C C . LYS A 1 72 ? 28.290 -10.438 -43.722 1.00 85.06 72 LYS A C 1
ATOM 600 O O . LYS A 1 72 ? 27.875 -10.119 -42.609 1.00 85.06 72 LYS A O 1
ATOM 605 N N . GLN A 1 73 ? 27.842 -11.529 -44.348 1.00 83.62 73 GLN A N 1
ATOM 606 C CA . GLN A 1 73 ? 26.859 -12.431 -43.742 1.00 83.62 73 GLN A CA 1
ATOM 607 C C . GLN A 1 73 ? 27.409 -13.134 -42.495 1.00 83.62 73 GLN A C 1
ATOM 609 O O . GLN A 1 73 ? 26.698 -13.250 -41.493 1.00 83.62 73 GLN A O 1
ATOM 614 N N . LYS A 1 74 ? 28.672 -13.575 -42.522 1.00 85.12 74 LYS A N 1
ATOM 615 C CA . LYS A 1 74 ? 29.325 -14.190 -41.355 1.00 85.12 74 LYS A CA 1
ATOM 616 C C . LYS A 1 74 ? 29.488 -13.196 -40.207 1.00 85.12 74 LYS A C 1
ATOM 618 O O . LYS A 1 74 ? 29.186 -13.546 -39.066 1.00 85.12 74 LYS A O 1
ATOM 623 N N . GLU A 1 75 ? 29.882 -11.958 -40.499 1.00 85.62 75 GLU A N 1
ATOM 624 C CA . GLU A 1 75 ? 29.978 -10.885 -39.501 1.00 85.62 75 GLU A CA 1
ATOM 625 C C . GLU A 1 75 ? 28.615 -10.565 -38.873 1.00 85.62 75 GLU A C 1
ATOM 627 O O . GLU A 1 75 ? 28.505 -10.504 -37.648 1.00 85.62 75 GLU A O 1
ATOM 632 N N . ALA A 1 76 ? 27.555 -10.447 -39.680 1.00 83.00 76 ALA A N 1
ATOM 633 C CA . ALA A 1 76 ? 26.201 -10.195 -39.185 1.00 83.00 76 ALA A CA 1
ATOM 634 C C . ALA A 1 76 ? 25.695 -11.328 -38.272 1.00 83.00 76 ALA A C 1
ATOM 636 O O . ALA A 1 76 ? 25.154 -11.068 -37.194 1.00 83.00 76 ALA A O 1
ATOM 637 N N . GLN A 1 77 ? 25.929 -12.591 -38.647 1.00 83.38 77 GLN A N 1
ATOM 638 C CA . GLN A 1 77 ? 25.582 -13.743 -37.806 1.00 83.38 77 GLN A CA 1
ATOM 639 C C . GLN A 1 77 ? 26.378 -13.765 -36.495 1.00 83.38 77 GLN A C 1
ATOM 641 O O . GLN A 1 77 ? 25.834 -14.111 -35.443 1.00 83.38 77 GLN A O 1
ATOM 646 N N . GLN A 1 78 ? 27.659 -13.395 -36.532 1.00 82.94 78 GLN A N 1
ATOM 647 C CA . GLN A 1 78 ? 28.497 -13.327 -35.337 1.00 82.94 78 GLN A CA 1
ATOM 648 C C . GLN A 1 78 ? 28.044 -12.208 -34.393 1.00 82.94 78 GLN A C 1
ATOM 650 O O . GLN A 1 78 ? 27.931 -12.442 -33.188 1.00 82.94 78 GLN A O 1
ATOM 655 N N . GLN A 1 79 ? 27.707 -11.031 -34.924 1.00 80.06 79 GLN A N 1
ATOM 656 C CA . GLN A 1 79 ? 27.151 -9.924 -34.142 1.00 80.06 79 GLN A CA 1
ATOM 657 C C . GLN A 1 79 ? 25.807 -10.299 -33.511 1.00 80.06 79 GLN A C 1
ATOM 659 O O . GLN A 1 79 ? 25.587 -10.037 -32.329 1.00 80.06 79 GLN A O 1
ATOM 664 N N . GLN A 1 80 ? 24.928 -10.979 -34.252 1.00 83.62 80 GLN A N 1
ATOM 665 C CA . GLN A 1 80 ? 23.640 -11.430 -33.726 1.00 83.62 80 GLN A CA 1
ATOM 666 C C . GLN A 1 80 ? 23.811 -12.443 -32.583 1.00 83.62 80 GLN A C 1
ATOM 668 O O . GLN A 1 80 ? 23.146 -12.325 -31.551 1.00 83.62 80 GLN A O 1
ATOM 673 N N . LYS A 1 81 ? 24.746 -13.395 -32.716 1.00 84.06 81 LYS A N 1
ATOM 674 C CA . LYS A 1 81 ? 25.092 -14.340 -31.640 1.00 84.06 81 LYS A CA 1
ATOM 675 C C . LYS A 1 81 ? 25.659 -13.628 -30.410 1.00 84.06 81 LYS A C 1
ATOM 677 O O . LYS A 1 81 ? 25.246 -13.935 -29.294 1.00 84.06 81 LYS A O 1
ATOM 682 N N . GLN A 1 82 ? 26.548 -12.650 -30.597 1.00 80.81 82 GLN A N 1
ATOM 683 C CA . GLN A 1 82 ? 27.089 -11.852 -29.490 1.00 80.81 82 GLN A CA 1
ATOM 684 C C . GLN A 1 82 ? 25.993 -11.057 -28.769 1.00 80.81 82 GLN A C 1
ATOM 686 O O . GLN A 1 82 ? 25.952 -11.062 -27.541 1.00 80.81 82 GLN A O 1
ATOM 691 N N . GLN A 1 83 ? 25.064 -10.435 -29.501 1.00 77.62 83 GLN A N 1
ATOM 692 C CA . GLN A 1 83 ? 23.932 -9.718 -28.904 1.00 77.62 83 GLN A CA 1
ATOM 693 C C . GLN A 1 83 ? 23.007 -10.651 -28.111 1.00 77.62 83 GLN A C 1
ATOM 695 O O . GLN A 1 83 ? 22.587 -10.305 -27.008 1.00 77.62 83 GLN A O 1
ATOM 700 N N . GLN A 1 84 ? 22.708 -11.847 -28.629 1.00 77.00 84 GLN A N 1
ATOM 701 C CA . GLN A 1 84 ? 21.905 -12.842 -27.908 1.00 77.00 84 GLN A CA 1
ATOM 702 C C . GLN A 1 84 ? 22.600 -13.316 -26.626 1.00 77.00 84 GLN A C 1
ATOM 704 O O . GLN A 1 84 ? 21.961 -13.400 -25.579 1.00 77.00 84 GLN A O 1
ATOM 709 N N . GLN A 1 85 ? 23.913 -13.554 -26.677 1.00 76.31 85 GLN A N 1
ATOM 710 C CA . GLN A 1 85 ? 24.690 -13.964 -25.508 1.00 76.31 85 GLN A CA 1
ATOM 711 C C . GLN A 1 85 ? 24.784 -12.850 -24.454 1.00 76.31 85 GLN A C 1
ATOM 713 O O . GLN A 1 85 ? 24.689 -13.118 -23.258 1.00 76.31 85 GLN A O 1
ATOM 718 N N . GLN A 1 86 ? 24.900 -11.587 -24.875 1.00 70.75 86 GLN A N 1
ATOM 719 C CA . GLN A 1 86 ? 24.841 -10.440 -23.964 1.00 70.75 86 GLN A CA 1
ATOM 720 C C . GLN A 1 86 ? 23.474 -10.314 -23.280 1.00 70.75 86 GLN A C 1
ATOM 722 O O . GLN A 1 86 ? 23.429 -10.050 -22.078 1.00 70.75 86 GLN A O 1
ATOM 727 N N . ARG A 1 87 ? 22.372 -10.541 -24.010 1.00 68.62 87 ARG A N 1
ATOM 728 C CA . ARG A 1 87 ? 21.014 -10.561 -23.438 1.00 68.62 87 ARG A CA 1
ATOM 729 C C . ARG A 1 87 ? 20.854 -11.688 -22.418 1.00 68.62 87 ARG A C 1
ATOM 731 O O . ARG A 1 87 ? 20.494 -11.407 -21.282 1.00 68.62 87 ARG A O 1
ATOM 738 N N . ALA A 1 88 ? 21.251 -12.913 -22.767 1.00 73.06 88 ALA A N 1
ATOM 739 C CA . ALA A 1 88 ? 21.197 -14.059 -21.857 1.00 73.06 88 ALA A CA 1
ATOM 740 C C . ALA A 1 88 ? 22.017 -13.829 -20.573 1.00 73.06 88 ALA A C 1
ATOM 742 O O . ALA A 1 88 ? 21.528 -14.066 -19.471 1.00 73.06 88 ALA A O 1
ATOM 743 N N . ASN A 1 89 ? 23.229 -13.274 -20.694 1.00 75.19 89 ASN A N 1
ATOM 744 C CA . ASN A 1 89 ? 24.060 -12.925 -19.539 1.00 75.19 89 ASN A CA 1
ATOM 745 C C . ASN A 1 89 ? 23.430 -11.817 -18.674 1.00 75.19 89 ASN A C 1
ATOM 747 O O . ASN A 1 89 ? 23.612 -11.806 -17.454 1.00 75.19 89 ASN A O 1
ATOM 751 N N . LYS A 1 90 ? 22.714 -10.860 -19.282 1.00 65.56 90 LYS A N 1
ATOM 752 C CA . LYS A 1 90 ? 21.983 -9.809 -18.557 1.00 65.56 90 LYS A CA 1
ATOM 753 C C . LYS A 1 90 ? 20.797 -10.403 -17.794 1.00 65.56 90 LYS A C 1
ATOM 755 O O . LYS A 1 90 ? 20.625 -10.070 -16.623 1.00 65.56 90 LYS A O 1
ATOM 760 N N . ASP A 1 91 ? 20.058 -11.321 -18.411 1.00 67.31 91 ASP A N 1
ATOM 761 C CA . ASP A 1 91 ? 18.921 -12.014 -17.795 1.00 67.31 91 ASP A CA 1
ATOM 762 C C . ASP A 1 91 ? 19.370 -12.922 -16.644 1.00 67.31 91 ASP A C 1
ATOM 764 O O . ASP A 1 91 ? 18.772 -12.909 -15.567 1.00 67.31 91 ASP A O 1
ATOM 768 N N . GLU A 1 92 ? 20.480 -13.646 -16.812 1.00 70.50 92 GLU A N 1
ATOM 769 C CA . GLU A 1 92 ? 21.077 -14.463 -15.753 1.00 70.50 92 GLU A CA 1
ATOM 770 C C . GLU A 1 92 ? 21.565 -13.596 -14.584 1.00 70.50 92 GLU A C 1
ATOM 772 O O . GLU A 1 92 ? 21.260 -13.888 -13.424 1.00 70.50 92 GLU A O 1
ATOM 777 N N . LYS A 1 93 ? 22.246 -12.476 -14.866 1.00 61.50 93 LYS A N 1
ATOM 778 C CA . LYS A 1 93 ? 22.637 -11.502 -13.834 1.00 61.50 93 LYS A CA 1
ATOM 779 C C . LYS A 1 93 ? 21.426 -10.892 -13.131 1.00 61.50 93 LYS A C 1
ATOM 781 O O . LYS A 1 93 ? 21.488 -10.676 -11.922 1.00 61.50 93 LYS A O 1
ATOM 786 N N . LEU A 1 94 ? 20.332 -10.625 -13.842 1.00 55.84 94 LEU A N 1
ATOM 787 C CA . LEU A 1 94 ? 19.085 -10.130 -13.260 1.00 55.84 94 LEU A CA 1
ATOM 788 C C . LEU A 1 94 ? 18.451 -11.181 -12.339 1.00 55.84 94 LEU A C 1
ATOM 790 O O . LEU A 1 94 ? 18.028 -10.855 -11.229 1.00 55.84 94 LEU A O 1
ATOM 794 N N . LEU A 1 95 ? 18.441 -12.449 -12.755 1.00 57.81 95 LEU A N 1
ATOM 795 C CA . LEU A 1 95 ? 17.941 -13.564 -11.954 1.00 57.81 95 LEU A CA 1
ATOM 796 C C . LEU A 1 95 ? 18.809 -13.793 -10.706 1.00 57.81 95 LEU A C 1
ATOM 798 O O . LEU A 1 95 ? 18.280 -13.999 -9.615 1.00 57.81 95 LEU A O 1
ATOM 802 N N . ALA A 1 96 ? 20.135 -13.706 -10.843 1.00 57.47 96 ALA A N 1
ATOM 803 C CA . ALA A 1 96 ? 21.088 -13.820 -9.742 1.00 57.47 96 ALA A CA 1
ATOM 804 C C . ALA A 1 96 ? 20.980 -12.638 -8.766 1.00 57.47 96 ALA A C 1
ATOM 806 O O . ALA A 1 96 ? 20.946 -12.857 -7.558 1.00 57.47 96 ALA A O 1
ATOM 807 N N . LYS A 1 97 ? 20.821 -11.400 -9.260 1.00 54.69 97 LYS A N 1
ATOM 808 C CA . LYS A 1 97 ? 20.545 -10.216 -8.426 1.00 54.69 97 LYS A CA 1
ATOM 809 C C . LYS A 1 97 ? 19.208 -10.344 -7.691 1.00 54.69 97 LYS A C 1
ATOM 811 O O . LYS A 1 97 ? 19.158 -10.049 -6.504 1.00 54.69 97 LYS A O 1
ATOM 816 N N . ARG A 1 98 ? 18.148 -10.836 -8.347 1.00 50.59 98 ARG A N 1
ATOM 817 C CA . ARG A 1 98 ? 16.851 -11.139 -7.705 1.00 50.59 98 ARG A CA 1
ATOM 818 C C . ARG A 1 98 ? 16.977 -12.208 -6.617 1.00 50.59 98 ARG A C 1
ATOM 820 O O . ARG A 1 98 ? 16.360 -12.077 -5.568 1.00 50.59 98 ARG A O 1
ATOM 827 N N . LYS A 1 99 ? 17.798 -13.240 -6.838 1.00 51.59 99 LYS A N 1
ATOM 828 C CA . LYS A 1 99 ? 18.070 -14.291 -5.844 1.00 51.59 99 LYS A CA 1
ATOM 829 C C . LYS A 1 99 ? 18.929 -13.793 -4.675 1.00 51.59 99 LYS A C 1
ATOM 831 O O . LYS A 1 99 ? 18.654 -14.172 -3.544 1.00 51.59 99 LYS A O 1
ATOM 836 N N . ALA A 1 100 ? 19.911 -12.925 -4.927 1.00 49.84 100 ALA A N 1
ATOM 837 C CA . ALA A 1 100 ? 20.781 -12.349 -3.899 1.00 49.84 100 ALA A CA 1
ATOM 838 C C . ALA A 1 100 ? 20.103 -11.228 -3.083 1.00 49.84 100 ALA A C 1
ATOM 840 O O . ALA A 1 100 ? 20.518 -10.951 -1.964 1.00 49.84 100 ALA A O 1
ATOM 841 N N . LYS A 1 101 ? 19.032 -10.615 -3.615 1.00 45.75 101 LYS A N 1
ATOM 842 C CA . LYS A 1 101 ? 18.141 -9.673 -2.910 1.00 45.75 101 LYS A CA 1
ATOM 843 C C . LYS A 1 101 ? 16.966 -10.344 -2.174 1.00 45.75 101 LYS A C 1
ATOM 845 O O . LYS A 1 101 ? 16.012 -9.662 -1.825 1.00 45.75 101 LYS A O 1
ATOM 850 N N . LYS A 1 102 ? 17.010 -11.653 -1.904 1.00 44.50 102 LYS A N 1
ATOM 851 C CA . LYS A 1 102 ? 16.239 -12.239 -0.791 1.00 44.50 102 LYS A CA 1
ATOM 852 C C . LYS A 1 102 ? 17.053 -11.952 0.476 1.00 44.50 102 LYS A C 1
ATOM 854 O O . LYS A 1 102 ? 17.999 -12.671 0.753 1.00 44.50 102 LYS A O 1
ATOM 859 N N . LEU A 1 103 ? 16.882 -10.829 1.162 1.00 47.50 103 LEU A N 1
ATOM 860 C CA . LEU A 1 103 ? 15.756 -10.578 2.056 1.00 47.50 103 LEU A CA 1
ATOM 861 C C . LEU A 1 103 ? 15.548 -9.063 2.250 1.00 47.50 103 LEU A C 1
ATOM 863 O O . LEU A 1 103 ? 16.381 -8.416 2.887 1.00 47.50 103 LEU A O 1
ATOM 867 N N . PRO A 1 104 ? 14.423 -8.487 1.814 1.00 47.56 104 PRO A N 1
ATOM 868 C CA . PRO A 1 104 ? 13.666 -7.579 2.650 1.00 47.56 104 PRO A CA 1
ATOM 869 C C . PRO A 1 104 ? 12.702 -8.431 3.485 1.00 47.56 104 PRO A C 1
ATOM 871 O O . PRO A 1 104 ? 12.141 -9.405 2.991 1.00 47.56 104 PRO A O 1
ATOM 874 N N . ILE A 1 105 ? 12.568 -8.103 4.763 1.00 48.50 105 ILE A N 1
ATOM 875 C CA . ILE A 1 105 ? 11.612 -8.701 5.703 1.00 48.50 105 ILE A CA 1
ATOM 876 C C . ILE A 1 105 ? 10.265 -8.894 4.982 1.00 48.50 105 ILE A C 1
ATOM 878 O O . ILE A 1 105 ? 9.677 -7.909 4.538 1.00 48.50 105 ILE A O 1
ATOM 882 N N . GLU A 1 106 ? 9.815 -10.141 4.792 1.00 55.69 106 GLU A N 1
ATOM 883 C CA . GLU A 1 106 ? 8.497 -10.391 4.195 1.00 55.69 106 GLU A CA 1
ATOM 884 C C . GLU A 1 106 ? 7.435 -9.688 5.059 1.00 55.69 106 GLU A C 1
ATOM 886 O O . GLU A 1 106 ? 7.540 -9.700 6.289 1.00 55.69 106 GLU A O 1
ATOM 891 N N . PRO A 1 107 ? 6.424 -9.041 4.455 1.00 55.72 107 PRO A N 1
ATOM 892 C CA . PRO A 1 107 ? 5.451 -8.225 5.185 1.00 55.72 107 PRO A CA 1
ATOM 893 C C . PRO A 1 107 ? 4.693 -9.013 6.266 1.00 55.72 107 PRO A C 1
ATOM 895 O O . PRO A 1 107 ? 4.254 -8.419 7.250 1.00 55.72 107 PRO A O 1
ATOM 898 N N . GLU A 1 108 ? 4.602 -10.339 6.126 1.00 51.62 108 GLU A N 1
ATOM 899 C CA . GLU A 1 108 ? 4.046 -11.256 7.131 1.00 51.62 108 GLU A CA 1
ATOM 900 C C . GLU A 1 108 ? 4.793 -11.189 8.477 1.00 51.62 108 GLU A C 1
ATOM 902 O O . GLU A 1 108 ? 4.168 -11.294 9.528 1.00 51.62 108 GLU A O 1
ATOM 907 N N . PHE A 1 109 ? 6.100 -10.896 8.478 1.00 52.72 109 PHE A N 1
ATOM 908 C CA . PHE A 1 109 ? 6.893 -10.725 9.704 1.00 52.72 109 PHE A CA 1
ATOM 909 C C . PHE A 1 109 ? 6.679 -9.362 10.386 1.00 52.72 109 PHE A C 1
ATOM 911 O O . PHE A 1 109 ? 7.074 -9.171 11.534 1.00 52.72 109 PHE A O 1
ATOM 918 N N . ILE A 1 110 ? 6.082 -8.376 9.704 1.00 63.97 110 ILE A N 1
ATOM 919 C CA . ILE A 1 110 ? 5.901 -7.026 10.267 1.00 63.97 110 ILE A CA 1
ATOM 920 C C . ILE A 1 110 ? 4.706 -7.001 11.241 1.00 63.97 110 ILE A C 1
ATOM 922 O O . ILE A 1 110 ? 4.727 -6.261 12.235 1.00 63.97 110 ILE A O 1
ATOM 926 N N . LEU A 1 111 ? 3.685 -7.827 10.978 1.00 74.81 111 LEU A N 1
ATOM 927 C CA . LEU A 1 111 ? 2.417 -7.899 11.714 1.00 74.81 111 LEU A CA 1
ATOM 928 C C . LEU A 1 111 ? 2.010 -9.367 11.951 1.00 74.81 111 LEU A C 1
ATOM 930 O O . LEU A 1 111 ? 0.948 -9.788 11.504 1.00 74.81 111 LEU A O 1
ATOM 934 N N . GLU A 1 112 ? 2.852 -10.119 12.671 1.00 70.50 112 GLU A N 1
ATOM 935 C CA . GLU A 1 112 ? 2.749 -11.583 12.873 1.00 70.50 112 GLU A CA 1
ATOM 936 C C . GLU A 1 112 ? 1.365 -12.076 13.349 1.00 70.50 112 GLU A C 1
ATOM 938 O O . GLU A 1 112 ? 0.948 -13.185 13.020 1.00 70.50 112 GLU A O 1
ATOM 943 N N . ASP A 1 113 ? 0.615 -11.244 14.077 1.00 84.50 113 ASP A N 1
ATOM 944 C CA . ASP A 1 113 ? -0.713 -11.594 14.600 1.00 84.50 113 ASP A CA 1
ATOM 945 C C . ASP A 1 113 ? -1.859 -11.473 13.575 1.00 84.50 113 ASP A C 1
ATOM 947 O O . ASP A 1 113 ? -3.013 -11.777 13.900 1.00 84.50 113 ASP A O 1
ATOM 951 N N . TYR A 1 114 ? -1.590 -10.960 12.372 1.00 89.12 114 TYR A N 1
ATOM 952 C CA . TYR A 1 114 ? -2.609 -10.670 11.365 1.00 89.12 114 TYR A CA 1
ATOM 953 C C . TYR A 1 114 ? -2.448 -11.549 10.126 1.00 89.12 114 TYR A C 1
ATOM 955 O O . TYR A 1 114 ? -1.399 -11.590 9.493 1.00 89.12 114 TYR A O 1
ATOM 963 N N . ASN A 1 115 ? -3.546 -12.172 9.697 1.00 90.25 115 ASN A N 1
ATOM 964 C CA . ASN A 1 115 ? -3.642 -12.760 8.366 1.00 90.25 115 ASN A CA 1
ATOM 965 C C . ASN A 1 115 ? -3.869 -11.642 7.340 1.00 90.25 115 ASN A C 1
ATOM 967 O O . ASN A 1 115 ? -4.893 -10.955 7.405 1.00 90.25 115 ASN A O 1
ATOM 971 N N . VAL A 1 116 ? -2.917 -11.449 6.425 1.00 90.31 116 VAL A N 1
ATOM 972 C CA . VAL A 1 116 ? -2.951 -10.395 5.404 1.00 90.31 116 VAL A CA 1
ATOM 973 C C . VAL A 1 116 ? -3.418 -10.975 4.070 1.00 90.31 116 VAL A C 1
ATOM 975 O O . VAL A 1 116 ? -2.842 -11.925 3.552 1.00 90.31 116 VAL A O 1
ATOM 978 N N . GLN A 1 117 ? -4.456 -10.375 3.495 1.00 90.56 117 GLN A N 1
ATOM 979 C CA . GLN A 1 117 ? -4.981 -10.680 2.169 1.00 90.56 117 GLN A CA 1
ATOM 980 C C . GLN A 1 117 ? -4.904 -9.425 1.307 1.00 90.56 117 GLN A C 1
ATOM 982 O O . GLN A 1 117 ? -5.381 -8.362 1.709 1.00 90.56 117 GLN A O 1
ATOM 987 N N . VAL A 1 118 ? -4.320 -9.553 0.120 1.00 88.75 118 VAL A N 1
ATOM 988 C CA . VAL A 1 118 ? -4.157 -8.449 -0.832 1.00 88.75 118 VAL A CA 1
ATOM 989 C C . VAL A 1 118 ? -4.916 -8.780 -2.107 1.00 88.75 118 VAL A C 1
ATOM 991 O O . VAL A 1 118 ? -4.647 -9.798 -2.743 1.00 88.75 118 VAL A O 1
ATOM 994 N N . ASP A 1 119 ? -5.866 -7.920 -2.458 1.00 89.31 119 ASP A N 1
ATOM 995 C CA . ASP A 1 119 ? -6.684 -7.995 -3.665 1.00 89.31 119 ASP A CA 1
ATOM 996 C C . ASP A 1 119 ? -6.444 -6.731 -4.499 1.00 89.31 119 ASP A C 1
ATOM 998 O O . ASP A 1 119 ? -7.081 -5.694 -4.312 1.00 89.31 119 ASP A O 1
ATOM 1002 N N . ASP A 1 120 ? -5.432 -6.814 -5.363 1.00 87.50 120 ASP A N 1
ATOM 1003 C CA . ASP A 1 120 ? -4.899 -5.711 -6.168 1.00 87.50 120 ASP A CA 1
ATOM 1004 C C . ASP A 1 120 ? -4.471 -4.489 -5.329 1.00 87.50 120 ASP A C 1
ATOM 1006 O O . ASP A 1 120 ? -3.382 -4.497 -4.748 1.00 87.50 120 ASP A O 1
ATOM 1010 N N . SER A 1 121 ? -5.305 -3.450 -5.231 1.00 90.62 121 SER A N 1
ATOM 1011 C CA . SER A 1 121 ? -5.053 -2.274 -4.386 1.00 90.62 121 SER A CA 1
ATOM 1012 C C . SER A 1 121 ? -5.701 -2.347 -3.000 1.00 90.62 121 SER A C 1
ATOM 1014 O O . SER A 1 121 ? -5.353 -1.551 -2.126 1.00 90.62 121 SER A O 1
ATOM 1016 N N . LEU A 1 122 ? -6.615 -3.292 -2.768 1.00 93.69 122 LEU A N 1
ATOM 1017 C CA . LEU A 1 122 ? -7.333 -3.441 -1.507 1.00 93.69 122 LEU A CA 1
ATOM 1018 C C . LEU A 1 122 ? -6.611 -4.432 -0.593 1.00 93.69 122 LEU A C 1
ATOM 1020 O O . LEU A 1 122 ? -6.459 -5.608 -0.919 1.00 93.69 122 LEU A O 1
ATOM 1024 N N . VAL A 1 123 ? -6.230 -3.982 0.598 1.00 93.19 123 VAL A N 1
ATOM 1025 C CA . VAL A 1 123 ? -5.586 -4.827 1.606 1.00 93.19 123 VAL A CA 1
ATOM 1026 C C . VAL A 1 123 ? -6.549 -5.062 2.761 1.00 93.19 123 VAL A C 1
ATOM 1028 O O . VAL A 1 123 ? -7.159 -4.132 3.290 1.00 93.19 123 VAL 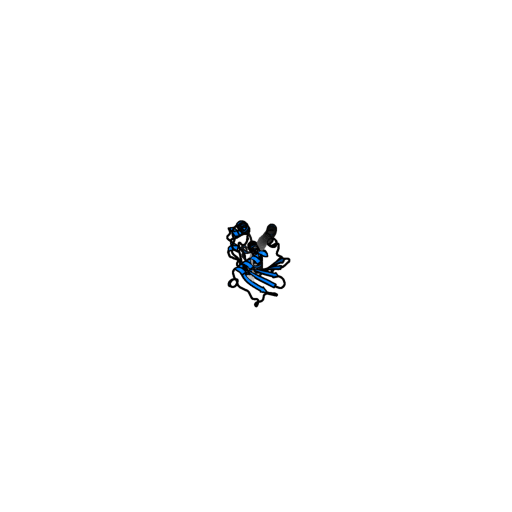A O 1
ATOM 1031 N N . LYS A 1 124 ? -6.691 -6.328 3.157 1.00 94.62 124 LYS A N 1
ATOM 1032 C CA . LYS A 1 124 ? -7.500 -6.768 4.295 1.00 94.62 124 LYS A CA 1
ATOM 1033 C C . LYS A 1 124 ? -6.627 -7.552 5.255 1.00 94.62 124 LYS A C 1
ATOM 1035 O O . LYS A 1 124 ? -6.034 -8.556 4.883 1.00 94.62 124 LYS A O 1
ATOM 1040 N N . MET A 1 125 ? -6.601 -7.13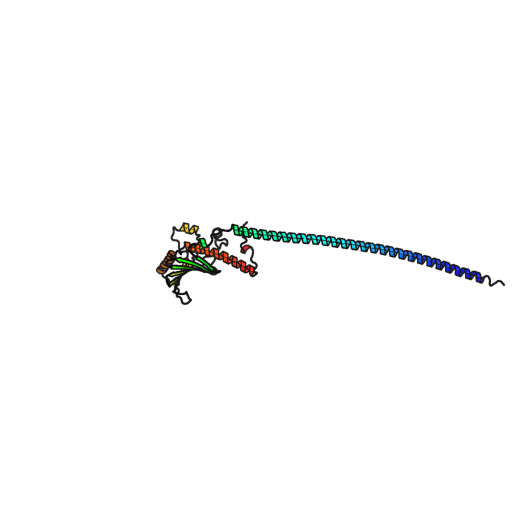3 6.508 1.00 94.19 125 MET A N 1
ATOM 1041 C CA . MET A 1 125 ? -5.891 -7.817 7.577 1.00 94.19 125 MET A CA 1
ATOM 1042 C C . MET A 1 125 ? -6.884 -8.311 8.617 1.00 94.19 125 MET A C 1
ATOM 1044 O O . MET A 1 125 ? -7.811 -7.586 8.972 1.00 94.19 125 MET A O 1
ATOM 1048 N N . GLN A 1 126 ? -6.711 -9.529 9.125 1.00 94.31 126 GLN A N 1
ATOM 1049 C CA . GLN A 1 126 ? -7.613 -10.095 10.128 1.00 94.31 126 GLN A CA 1
ATOM 1050 C C . GLN A 1 126 ? -6.848 -10.723 11.286 1.00 94.31 126 GLN A C 1
ATOM 1052 O O . GLN A 1 126 ? -5.976 -11.561 11.074 1.00 94.31 126 GLN A O 1
ATOM 1057 N N . LYS A 1 127 ? -7.238 -10.358 12.508 1.00 93.50 127 LYS A N 1
ATOM 1058 C CA . LYS A 1 127 ? -6.775 -10.958 13.760 1.00 93.50 127 LYS A CA 1
ATOM 1059 C C . LYS A 1 127 ? -7.985 -11.496 14.516 1.00 93.50 127 LYS A C 1
ATOM 1061 O O . LYS A 1 127 ? -8.978 -10.790 14.706 1.00 93.50 127 LYS A O 1
ATOM 1066 N N . ILE A 1 128 ? -7.928 -12.766 14.903 1.00 92.06 128 ILE A N 1
ATOM 1067 C CA . ILE A 1 128 ? -8.991 -13.428 15.665 1.00 92.06 128 ILE A CA 1
ATOM 1068 C C . ILE A 1 128 ? -8.512 -13.547 17.109 1.00 92.06 128 ILE A C 1
ATOM 1070 O O . ILE A 1 128 ? -7.506 -14.199 17.377 1.00 92.06 128 ILE A O 1
ATOM 1074 N N . LEU A 1 129 ? -9.232 -12.907 18.024 1.00 89.19 129 LEU A N 1
ATOM 1075 C CA . LEU A 1 129 ? -9.049 -13.029 19.466 1.00 89.19 129 LEU A CA 1
ATOM 1076 C C . LEU A 1 129 ? -10.146 -13.941 20.047 1.00 89.19 129 LEU A C 1
ATOM 1078 O O . LEU A 1 129 ? -11.157 -14.186 19.385 1.00 89.19 129 LEU A O 1
ATOM 1082 N N . PRO A 1 130 ? -9.993 -14.443 21.287 1.00 88.56 130 PRO A N 1
ATOM 1083 C CA . PRO A 1 130 ? -10.993 -15.321 21.903 1.00 88.56 130 PRO A CA 1
ATOM 1084 C C . PRO A 1 130 ? -12.396 -14.704 22.003 1.00 88.56 130 PRO A C 1
ATOM 1086 O O . PRO A 1 130 ? -13.392 -15.418 21.923 1.00 88.56 130 PRO A O 1
ATOM 1089 N N . THR A 1 131 ? -12.479 -13.385 22.189 1.00 88.69 131 THR A N 1
ATOM 1090 C CA . THR A 1 131 ? -13.730 -12.649 22.435 1.00 88.69 131 THR A CA 1
ATOM 1091 C C . THR A 1 131 ? -14.168 -11.772 21.265 1.00 88.69 131 THR A C 1
ATOM 1093 O O . THR A 1 131 ? -15.328 -11.364 21.206 1.00 88.69 131 THR A O 1
ATOM 1096 N N . GLU A 1 132 ? -13.267 -11.462 20.334 1.00 92.56 132 GLU A N 1
ATOM 1097 C CA . GLU A 1 132 ? -13.526 -10.507 19.262 1.00 92.56 132 GLU A CA 1
ATOM 1098 C C . GLU A 1 132 ? -12.739 -10.826 17.991 1.00 92.56 132 GLU A C 1
ATOM 1100 O O . GLU A 1 132 ? -11.694 -11.474 18.011 1.00 92.56 132 GLU A O 1
ATOM 1105 N N . LYS A 1 133 ? -13.246 -10.355 16.851 1.00 95.00 133 LYS A N 1
ATOM 1106 C CA . LYS A 1 133 ? -12.534 -10.413 15.571 1.00 95.00 133 LYS A CA 1
ATOM 1107 C C . LYS A 1 133 ? -12.226 -8.998 15.110 1.00 95.00 133 LYS A C 1
ATOM 1109 O O . LYS A 1 133 ? -13.150 -8.214 14.905 1.00 95.00 133 LYS A O 1
ATOM 1114 N N . ILE A 1 134 ? -10.949 -8.714 14.884 1.00 96.06 134 ILE A N 1
ATOM 1115 C CA . ILE A 1 134 ? -10.459 -7.430 14.386 1.00 96.06 134 ILE A CA 1
ATOM 1116 C C . ILE A 1 134 ? -10.183 -7.591 12.894 1.00 96.06 134 ILE A C 1
ATOM 1118 O O . ILE A 1 134 ? -9.498 -8.525 12.474 1.00 96.06 134 ILE A O 1
ATOM 1122 N N . SER A 1 135 ? -10.749 -6.712 12.075 1.00 95.94 135 SER A N 1
ATOM 1123 C CA . SER A 1 135 ? -10.471 -6.639 10.640 1.00 95.94 135 SER A CA 1
ATOM 1124 C C . SER A 1 135 ? -10.046 -5.224 10.288 1.00 95.94 135 SER A C 1
ATOM 1126 O O . SER A 1 135 ? -10.747 -4.285 10.636 1.00 95.94 135 SER A O 1
ATOM 1128 N N . ILE A 1 136 ? -8.916 -5.077 9.610 1.00 96.50 136 ILE A N 1
ATOM 1129 C CA . ILE A 1 136 ? -8.387 -3.784 9.176 1.00 96.50 136 ILE A CA 1
ATOM 1130 C C . ILE A 1 136 ? -8.394 -3.772 7.655 1.00 96.50 136 ILE A C 1
ATOM 1132 O O . ILE A 1 136 ? -7.956 -4.740 7.032 1.00 96.50 136 ILE A O 1
ATOM 1136 N N . ILE A 1 137 ? -8.941 -2.720 7.060 1.00 95.75 137 ILE A N 1
ATOM 1137 C CA . ILE A 1 137 ? -9.129 -2.611 5.613 1.00 95.75 137 ILE A CA 1
ATOM 1138 C C . ILE A 1 137 ? -8.593 -1.263 5.154 1.00 95.75 137 ILE A C 1
ATOM 1140 O O . ILE A 1 137 ? -8.945 -0.240 5.731 1.00 95.75 137 ILE A O 1
ATOM 1144 N N . PHE A 1 138 ? -7.768 -1.253 4.114 1.00 95.31 138 PHE A N 1
ATOM 1145 C CA . PHE A 1 138 ? -7.290 -0.017 3.499 1.00 95.31 138 PHE A CA 1
ATOM 1146 C C . PHE A 1 138 ? -7.061 -0.198 2.000 1.00 95.31 138 PHE A C 1
ATOM 1148 O O . PHE A 1 138 ? -6.844 -1.313 1.519 1.00 95.31 138 PHE A O 1
ATOM 1155 N N . ASN A 1 139 ? -7.110 0.910 1.262 1.00 94.25 139 ASN A N 1
ATOM 1156 C CA . ASN A 1 139 ? -6.909 0.942 -0.182 1.00 94.25 139 ASN A CA 1
ATOM 1157 C C . ASN A 1 139 ? -5.627 1.711 -0.519 1.00 94.25 139 ASN A C 1
ATOM 1159 O O . ASN A 1 139 ? -5.472 2.881 -0.171 1.00 94.25 139 ASN A O 1
ATOM 1163 N N . LEU A 1 140 ? -4.706 1.057 -1.223 1.00 91.44 140 LEU A N 1
ATOM 1164 C CA . LEU A 1 140 ? -3.440 1.647 -1.655 1.00 91.44 140 LEU A CA 1
ATOM 1165 C C . LEU A 1 140 ? -3.645 2.776 -2.673 1.00 91.44 140 LEU A C 1
ATOM 1167 O O . LEU A 1 140 ? -2.872 3.730 -2.677 1.00 91.44 140 LEU A O 1
ATOM 1171 N N . SER A 1 141 ? -4.685 2.693 -3.510 1.00 88.44 141 SER A N 1
ATOM 1172 C CA . SER A 1 141 ? -4.993 3.705 -4.532 1.00 88.44 141 SER A CA 1
ATOM 1173 C C . SER A 1 141 ? -5.495 5.023 -3.941 1.00 88.44 141 SER A C 1
ATOM 1175 O O . SER A 1 141 ? -5.367 6.062 -4.579 1.00 88.44 141 SER A O 1
ATOM 1177 N N . GLU A 1 142 ? -6.062 4.977 -2.737 1.00 84.31 142 GLU A N 1
ATOM 1178 C CA . GLU A 1 142 ? -6.554 6.151 -2.004 1.00 84.31 142 GLU A CA 1
ATOM 1179 C C . GLU A 1 142 ? -5.486 6.730 -1.063 1.00 84.31 142 GLU A C 1
ATOM 1181 O O . GLU A 1 142 ? -5.715 7.729 -0.384 1.00 84.31 142 GLU A O 1
ATOM 1186 N N . SER A 1 143 ? -4.292 6.127 -1.025 1.00 83.94 143 SER A N 1
ATOM 1187 C CA . SER A 1 143 ? -3.164 6.680 -0.284 1.00 83.94 143 SER A CA 1
ATOM 1188 C C . SER A 1 143 ? -2.622 7.927 -0.977 1.00 83.94 143 SER A C 1
ATOM 1190 O O . SER A 1 143 ? -2.512 7.968 -2.202 1.00 83.94 143 SER A O 1
ATOM 1192 N N . ILE A 1 144 ? -2.201 8.920 -0.192 1.00 76.81 144 ILE A N 1
ATOM 1193 C CA . ILE A 1 144 ? -1.409 10.048 -0.689 1.00 76.81 144 ILE A CA 1
ATOM 1194 C C . ILE A 1 144 ? 0.075 9.707 -0.468 1.00 76.81 144 ILE A C 1
ATOM 1196 O O . ILE A 1 144 ? 0.566 9.841 0.657 1.00 76.81 144 ILE A O 1
ATOM 1200 N N . PRO A 1 145 ? 0.808 9.242 -1.499 1.00 77.62 145 PRO A N 1
ATOM 1201 C CA . PRO A 1 145 ? 2.228 8.939 -1.375 1.00 77.62 145 PRO A CA 1
ATOM 1202 C C . PRO A 1 145 ? 3.047 10.213 -1.139 1.00 77.62 145 PRO A C 1
ATOM 1204 O O . PRO A 1 145 ? 2.943 11.178 -1.898 1.00 77.62 145 PRO A O 1
ATOM 1207 N N . ILE A 1 146 ? 3.922 10.205 -0.130 1.00 80.19 146 ILE A N 1
ATOM 1208 C CA . ILE A 1 146 ? 4.836 11.322 0.145 1.00 80.19 146 ILE A CA 1
ATOM 1209 C C . ILE A 1 146 ? 6.265 10.931 -0.194 1.00 80.19 146 ILE A C 1
ATOM 1211 O O . ILE A 1 146 ? 6.786 9.925 0.287 1.00 80.19 146 ILE A O 1
ATOM 1215 N N . ARG A 1 147 ? 6.932 11.772 -0.988 1.00 76.75 147 ARG A N 1
ATOM 1216 C CA . ARG A 1 147 ? 8.351 11.606 -1.295 1.00 76.75 147 ARG A CA 1
ATOM 1217 C C . ARG A 1 147 ? 9.198 11.981 -0.079 1.00 76.75 147 ARG A C 1
ATOM 1219 O O . ARG A 1 147 ? 9.174 13.122 0.381 1.00 76.75 147 ARG A O 1
ATOM 1226 N N . LEU A 1 148 ? 9.949 11.017 0.436 1.00 72.38 148 LEU A N 1
ATOM 1227 C CA . LEU A 1 148 ? 10.871 11.208 1.545 1.00 72.38 148 LEU A CA 1
ATOM 1228 C C . LEU A 1 148 ? 12.129 11.949 1.073 1.00 72.38 148 LEU A C 1
ATOM 1230 O O . LEU A 1 148 ? 12.585 11.788 -0.060 1.00 72.38 148 LEU A O 1
ATOM 1234 N N . LYS A 1 149 ? 12.727 12.746 1.967 1.00 69.38 149 LYS A N 1
ATOM 1235 C CA . LYS A 1 149 ? 14.057 13.332 1.735 1.00 69.38 149 LYS A CA 1
ATOM 1236 C C . LYS A 1 149 ? 15.094 12.209 1.582 1.00 69.38 149 LYS A C 1
ATOM 1238 O O . LYS A 1 149 ? 14.980 11.173 2.236 1.00 69.38 149 LYS A O 1
ATOM 1243 N N . GLU A 1 150 ? 16.125 12.425 0.764 1.00 60.03 150 GLU A N 1
ATOM 1244 C CA . GLU A 1 150 ? 17.134 11.406 0.407 1.00 60.03 150 GLU A CA 1
ATOM 1245 C C . GLU A 1 150 ? 17.801 10.718 1.610 1.00 60.03 150 GLU A C 1
ATOM 1247 O O . GLU A 1 150 ? 18.146 9.539 1.527 1.00 60.03 150 GLU A O 1
ATOM 1252 N N . SER A 1 151 ? 17.955 11.422 2.735 1.00 58.50 151 SER A N 1
ATOM 1253 C CA . SER A 1 151 ? 18.507 10.868 3.978 1.00 58.50 151 SER A CA 1
ATOM 1254 C C . SER A 1 151 ? 17.612 9.806 4.632 1.00 58.50 151 SER A C 1
ATOM 1256 O O . SER A 1 151 ? 18.134 8.896 5.266 1.00 58.50 151 SER A O 1
ATOM 1258 N N . LEU A 1 152 ? 16.289 9.893 4.458 1.00 54.94 152 LEU A N 1
ATOM 1259 C CA . LEU A 1 152 ? 15.302 8.942 4.988 1.00 54.94 152 LEU A CA 1
ATOM 1260 C C . LEU A 1 152 ? 14.959 7.844 3.967 1.00 54.94 152 LEU A C 1
ATOM 1262 O O . LEU A 1 152 ? 14.766 6.688 4.340 1.00 54.94 152 LEU A O 1
ATOM 1266 N N . ALA A 1 153 ? 14.948 8.190 2.674 1.00 57.47 153 ALA A N 1
ATOM 1267 C CA . ALA A 1 153 ? 14.642 7.272 1.576 1.00 57.47 153 ALA A CA 1
ATOM 1268 C C . ALA A 1 153 ? 15.616 6.080 1.503 1.00 57.47 153 ALA A C 1
ATOM 1270 O O . ALA A 1 153 ? 15.188 4.939 1.353 1.00 57.47 153 ALA A O 1
ATOM 1271 N N . LYS A 1 154 ? 16.924 6.326 1.686 1.00 52.03 154 LYS A N 1
ATOM 1272 C CA . LYS A 1 154 ? 17.973 5.292 1.581 1.00 52.03 154 LYS A CA 1
ATOM 1273 C C . LYS A 1 154 ? 17.861 4.163 2.615 1.00 52.03 154 LYS A C 1
ATOM 1275 O O . LYS A 1 154 ? 18.416 3.096 2.372 1.00 52.03 154 LYS A O 1
ATOM 1280 N N . LEU A 1 155 ? 17.183 4.387 3.745 1.00 50.19 155 LEU A N 1
ATOM 1281 C CA . LEU A 1 155 ? 17.040 3.383 4.807 1.00 50.19 155 LEU A CA 1
ATOM 1282 C C . LEU A 1 155 ? 15.771 2.529 4.692 1.00 50.19 155 LEU A C 1
ATOM 1284 O O . LEU A 1 155 ? 15.771 1.405 5.183 1.00 50.19 155 LEU A O 1
ATOM 1288 N N . THR A 1 156 ? 14.693 3.051 4.099 1.00 49.81 156 THR A N 1
ATOM 1289 C CA . THR A 1 156 ? 13.344 2.484 4.303 1.00 49.81 156 THR A CA 1
ATOM 1290 C C . THR A 1 156 ? 12.542 2.238 3.031 1.00 49.81 156 THR A C 1
ATOM 1292 O O . THR A 1 156 ? 11.612 1.438 3.074 1.00 49.81 156 THR A O 1
ATOM 1295 N N . CYS A 1 157 ? 12.871 2.880 1.903 1.00 57.84 157 CYS A N 1
ATOM 1296 C CA . CYS A 1 157 ? 12.043 2.793 0.701 1.00 57.84 157 CYS A CA 1
ATOM 1297 C C . CYS A 1 157 ? 12.863 2.998 -0.592 1.00 57.84 157 CYS A C 1
ATOM 1299 O O . CYS A 1 157 ? 13.320 4.118 -0.844 1.00 57.84 157 CYS A O 1
ATOM 1301 N N . PRO A 1 158 ? 13.039 1.960 -1.436 1.00 53.00 158 PRO A N 1
ATOM 1302 C CA . PRO A 1 158 ? 13.755 2.044 -2.712 1.00 53.00 158 PRO A CA 1
ATOM 1303 C C . PRO A 1 158 ? 13.245 3.135 -3.661 1.00 53.00 158 PRO A C 1
ATOM 1305 O O . PRO A 1 158 ? 14.051 3.756 -4.352 1.00 53.00 158 PRO A O 1
ATOM 1308 N N . ILE A 1 159 ? 11.931 3.388 -3.695 1.00 62.22 159 ILE A N 1
ATOM 1309 C CA . ILE A 1 159 ? 11.322 4.429 -4.546 1.00 62.22 159 ILE A CA 1
ATOM 1310 C C . ILE A 1 159 ? 11.369 5.814 -3.862 1.00 62.22 159 ILE A C 1
ATOM 1312 O O . ILE A 1 159 ? 11.087 6.849 -4.470 1.00 62.22 159 ILE A O 1
ATOM 1316 N N . GLY A 1 160 ? 11.785 5.867 -2.593 1.00 69.19 160 GLY A N 1
ATOM 1317 C CA . GLY A 1 160 ? 11.839 7.088 -1.793 1.00 69.19 160 GLY A CA 1
ATOM 1318 C C . GLY A 1 160 ? 10.459 7.675 -1.509 1.00 69.19 160 GLY A C 1
ATOM 1319 O O . GLY A 1 160 ? 10.343 8.879 -1.295 1.00 69.19 160 GLY A O 1
ATOM 1320 N N . VAL A 1 161 ? 9.415 6.849 -1.532 1.00 78.06 161 VAL A N 1
ATOM 1321 C CA . VAL A 1 161 ? 8.020 7.244 -1.328 1.00 78.06 161 VAL A CA 1
ATOM 1322 C C . VAL A 1 161 ? 7.434 6.460 -0.166 1.00 78.06 161 VAL A C 1
ATOM 1324 O O . VAL A 1 161 ? 7.490 5.240 -0.152 1.00 78.06 161 VAL A O 1
ATOM 1327 N N . ARG A 1 162 ? 6.820 7.139 0.796 1.00 83.81 162 ARG A N 1
ATOM 1328 C CA . ARG A 1 162 ? 6.101 6.491 1.891 1.00 83.81 162 ARG A CA 1
ATOM 1329 C C . ARG A 1 162 ? 4.601 6.610 1.683 1.00 83.81 162 ARG A C 1
ATOM 1331 O O . ARG A 1 162 ? 4.104 7.699 1.405 1.00 83.81 162 ARG A O 1
ATOM 1338 N N . CYS A 1 163 ? 3.902 5.497 1.866 1.00 88.75 163 CYS A N 1
ATOM 1339 C CA . CYS A 1 163 ? 2.448 5.426 1.807 1.00 88.75 163 CYS A CA 1
ATOM 1340 C C . CYS A 1 163 ? 1.866 5.264 3.214 1.00 88.75 163 CYS A C 1
ATOM 1342 O O . CYS A 1 163 ? 2.390 4.518 4.046 1.00 88.75 163 CYS A O 1
ATOM 1344 N N . ALA A 1 164 ? 0.783 5.981 3.482 1.00 91.62 164 ALA A N 1
ATOM 1345 C CA . ALA A 1 164 ? 0.036 5.916 4.733 1.00 91.62 164 ALA A CA 1
ATOM 1346 C C . ALA A 1 164 ? -1.457 6.083 4.397 1.00 91.62 164 ALA A C 1
ATOM 1348 O O . ALA A 1 164 ? -1.987 7.189 4.483 1.00 91.62 164 ALA A O 1
ATOM 1349 N N . PRO A 1 165 ? -2.103 5.034 3.852 1.00 94.06 165 PRO A N 1
ATOM 1350 C CA . PRO A 1 165 ? -3.509 5.093 3.467 1.00 94.06 165 PRO A CA 1
ATOM 1351 C C . PRO A 1 165 ? -4.398 5.217 4.700 1.00 94.06 165 PRO A C 1
ATOM 1353 O O . PRO A 1 165 ? -4.115 4.604 5.727 1.00 94.06 165 PRO A O 1
ATOM 1356 N N . ASP A 1 166 ? -5.495 5.957 4.586 1.00 95.06 166 ASP A N 1
ATOM 1357 C CA . ASP A 1 166 ? -6.565 5.862 5.574 1.00 95.06 166 ASP A CA 1
ATOM 1358 C C . ASP A 1 166 ? -7.035 4.402 5.692 1.00 95.06 166 ASP A C 1
ATOM 1360 O O . ASP A 1 166 ? -6.991 3.629 4.726 1.00 95.06 166 ASP A O 1
ATOM 1364 N N . PHE A 1 167 ? -7.465 4.013 6.887 1.00 96.12 167 PHE A N 1
ATOM 1365 C CA . PHE A 1 167 ? -7.787 2.626 7.186 1.00 96.12 167 PHE A CA 1
ATOM 1366 C C . PHE A 1 167 ? -9.040 2.510 8.044 1.00 96.12 167 PHE A C 1
ATOM 1368 O O . PHE A 1 167 ? -9.288 3.295 8.954 1.00 96.12 167 PHE A O 1
ATOM 1375 N N . GLU A 1 168 ? -9.827 1.480 7.767 1.00 96.56 168 GLU A N 1
ATOM 1376 C CA . GLU A 1 168 ? -11.008 1.118 8.532 1.00 96.56 168 GLU A CA 1
ATOM 1377 C C . GLU A 1 168 ? -10.675 -0.022 9.490 1.00 96.56 168 GLU A C 1
ATOM 1379 O O . GLU A 1 168 ? -10.202 -1.078 9.069 1.00 96.56 168 GLU A O 1
ATOM 1384 N N . VAL A 1 169 ? -10.978 0.165 10.771 1.00 97.25 169 VAL A N 1
ATOM 1385 C CA . VAL A 1 169 ? -10.898 -0.866 11.803 1.00 97.25 169 VAL A CA 1
ATOM 1386 C C . VAL A 1 169 ? -12.303 -1.350 12.130 1.00 97.25 169 VAL A C 1
ATOM 1388 O O . VAL A 1 169 ? -13.123 -0.598 12.644 1.00 97.25 169 VAL A O 1
ATOM 1391 N N . ILE A 1 170 ? -12.567 -2.630 11.890 1.00 96.81 170 ILE A N 1
ATOM 1392 C CA . ILE A 1 170 ? -13.823 -3.297 12.222 1.00 96.81 170 ILE A CA 1
ATOM 1393 C C . ILE A 1 170 ? -13.577 -4.263 13.378 1.00 96.81 170 ILE A C 1
ATOM 1395 O O . ILE A 1 170 ? -12.909 -5.287 13.215 1.00 96.81 170 ILE A O 1
ATOM 1399 N N . ILE A 1 171 ? -14.168 -3.969 14.531 1.00 96.44 171 ILE A N 1
ATOM 1400 C CA . ILE A 1 171 ? -14.153 -4.817 15.723 1.00 96.44 171 ILE A CA 1
ATOM 1401 C C . ILE A 1 171 ? -15.512 -5.509 15.822 1.00 96.44 171 ILE A C 1
ATOM 1403 O O . ILE A 1 171 ? -16.544 -4.867 16.026 1.00 96.44 171 ILE A O 1
ATOM 1407 N N . LYS A 1 172 ? -15.527 -6.833 15.666 1.00 95.38 172 LYS A N 1
ATOM 1408 C CA . LYS A 1 172 ? -16.734 -7.650 15.821 1.00 95.38 172 LYS A CA 1
ATOM 1409 C C . LYS A 1 172 ? -16.793 -8.250 17.225 1.00 95.38 172 LYS A C 1
ATOM 1411 O O . LYS A 1 172 ? -15.906 -9.024 17.586 1.00 95.38 172 LYS A O 1
ATOM 1416 N N . ARG A 1 173 ? -17.879 -7.968 17.950 1.00 93.81 173 ARG A N 1
ATOM 1417 C CA . ARG A 1 173 ? -18.231 -8.563 19.249 1.00 93.81 173 ARG A CA 1
ATOM 1418 C C . ARG A 1 173 ? -19.665 -9.081 19.176 1.00 93.81 173 ARG A C 1
ATOM 1420 O O . ARG A 1 173 ? -20.589 -8.304 18.952 1.00 93.81 173 ARG A O 1
ATOM 1427 N N . ASN A 1 174 ? -19.855 -10.385 19.368 1.00 89.56 174 ASN A N 1
ATOM 1428 C CA . ASN A 1 174 ? -21.147 -11.054 19.162 1.00 89.56 174 ASN A CA 1
ATOM 1429 C C . ASN A 1 174 ? -21.698 -10.768 17.746 1.00 89.56 174 ASN A C 1
ATOM 1431 O O . ASN A 1 174 ? -20.981 -10.948 16.755 1.00 89.56 174 ASN A O 1
ATOM 1435 N N . ASP A 1 175 ? -22.943 -10.302 17.652 1.00 90.88 175 ASP A N 1
ATOM 1436 C CA . ASP A 1 175 ? -23.589 -9.914 16.396 1.00 90.88 175 ASP A CA 1
ATOM 1437 C C . ASP A 1 175 ? -23.275 -8.476 15.970 1.00 90.88 175 ASP A C 1
ATOM 1439 O O . ASP A 1 175 ? -23.536 -8.110 14.829 1.00 90.88 175 ASP A O 1
ATOM 1443 N N . TRP A 1 176 ? -22.654 -7.675 16.839 1.00 94.50 176 TRP A N 1
ATOM 1444 C CA . TRP A 1 176 ? -22.364 -6.270 16.578 1.00 94.50 176 TRP A CA 1
ATOM 1445 C C . TRP A 1 176 ? -20.974 -6.067 15.978 1.00 94.50 176 TRP A C 1
ATOM 1447 O O . TRP A 1 176 ? -19.993 -6.728 16.338 1.00 94.50 176 TRP A O 1
ATOM 1457 N N . LYS A 1 177 ? -20.882 -5.101 15.067 1.00 96.00 177 LYS A N 1
ATOM 1458 C CA . LYS A 1 177 ? -19.641 -4.615 14.470 1.00 96.00 177 LYS A CA 1
ATOM 1459 C C . LYS A 1 177 ? -19.525 -3.127 14.733 1.00 96.00 177 LYS A C 1
ATOM 1461 O O . LYS A 1 177 ? -20.377 -2.349 14.309 1.00 96.00 177 LYS A O 1
ATOM 1466 N N . LEU A 1 178 ? -18.454 -2.756 15.416 1.00 96.00 178 LEU A N 1
ATOM 1467 C CA . LEU A 1 178 ? -18.005 -1.381 15.538 1.00 96.00 178 LEU A CA 1
ATOM 1468 C C . LEU A 1 178 ? -17.001 -1.132 14.420 1.00 96.00 178 LEU A C 1
ATOM 1470 O O . LEU A 1 178 ? -16.006 -1.848 14.332 1.00 96.00 178 LEU A O 1
ATOM 1474 N N . SER A 1 179 ? -17.267 -0.150 13.569 1.00 96.56 179 SER A N 1
ATOM 1475 C CA . SER A 1 179 ? -16.314 0.292 12.561 1.00 96.56 179 SER A CA 1
ATOM 1476 C C . SER A 1 179 ? -15.846 1.708 12.854 1.00 96.56 179 SER A C 1
ATOM 1478 O O . SER A 1 179 ? -16.665 2.606 13.052 1.00 96.56 179 SER A O 1
ATOM 1480 N N . ILE A 1 180 ? -14.529 1.871 12.881 1.00 97.19 180 ILE A N 1
ATOM 1481 C CA . ILE A 1 180 ? -13.819 3.111 13.163 1.00 97.19 180 ILE A CA 1
ATOM 1482 C C . ILE A 1 180 ? -12.940 3.397 11.949 1.00 97.19 180 ILE A C 1
ATOM 1484 O O . ILE A 1 180 ? -12.050 2.610 11.627 1.00 97.19 180 ILE A O 1
ATOM 1488 N N . TYR A 1 181 ? -13.204 4.498 11.257 1.00 96.56 181 TYR A N 1
ATOM 1489 C CA . TYR A 1 181 ? -12.386 4.944 10.139 1.00 96.56 181 TYR A CA 1
ATOM 1490 C C . TYR A 1 181 ? -11.329 5.920 10.639 1.00 96.56 181 TYR A C 1
ATOM 1492 O O . TYR A 1 181 ? -11.652 6.939 11.255 1.00 96.56 181 TYR A O 1
ATOM 1500 N N . CYS A 1 182 ? -10.072 5.601 10.367 1.00 96.38 182 CYS A N 1
ATOM 1501 C CA . CYS A 1 182 ? -8.913 6.336 10.837 1.00 96.38 182 CYS A CA 1
ATOM 1502 C C . CYS A 1 182 ? -8.162 6.956 9.662 1.00 96.38 182 CYS A C 1
ATOM 1504 O O . CYS A 1 182 ? -8.031 6.342 8.601 1.00 96.38 182 CYS A O 1
ATOM 1506 N N . GLY A 1 183 ? -7.613 8.149 9.873 1.00 94.19 183 GLY A N 1
ATOM 1507 C CA . GLY A 1 183 ? -6.717 8.781 8.914 1.00 94.19 183 GLY A CA 1
ATOM 1508 C C . GLY A 1 183 ? -5.396 9.198 9.528 1.00 94.19 183 GLY A C 1
ATOM 1509 O O . GLY A 1 183 ? -5.321 9.566 10.697 1.00 94.19 183 GLY A O 1
ATOM 1510 N N . TYR A 1 184 ? -4.336 9.126 8.731 1.00 92.25 184 TYR A N 1
ATOM 1511 C CA . TYR A 1 184 ? -2.992 9.447 9.195 1.00 92.25 184 TYR A CA 1
ATOM 1512 C C . TYR A 1 184 ? -2.768 10.954 9.347 1.00 92.25 184 TYR A C 1
ATOM 1514 O O . TYR A 1 184 ? -3.170 11.752 8.499 1.00 92.25 184 TYR A O 1
ATOM 1522 N N . ARG A 1 185 ? -2.026 11.336 10.392 1.00 89.62 185 ARG A N 1
ATOM 1523 C CA . ARG A 1 185 ? -1.475 12.689 10.531 1.00 89.62 185 ARG A CA 1
ATOM 1524 C C . ARG A 1 185 ? -0.182 12.824 9.737 1.00 89.62 185 ARG A C 1
ATOM 1526 O O . ARG A 1 185 ? 0.579 11.870 9.597 1.00 89.62 185 ARG A O 1
ATOM 1533 N N . ALA A 1 186 ? 0.143 14.046 9.315 1.00 83.56 186 ALA A N 1
ATOM 1534 C CA . ALA A 1 186 ? 1.393 14.339 8.606 1.00 83.56 186 ALA A CA 1
ATOM 1535 C C . ALA A 1 186 ? 2.666 13.977 9.407 1.00 83.56 186 ALA A C 1
ATOM 1537 O O . ALA A 1 186 ? 3.726 13.755 8.821 1.00 83.56 186 ALA A O 1
ATOM 1538 N N . SER A 1 187 ? 2.573 13.877 10.737 1.00 80.25 187 SER A N 1
ATOM 1539 C CA . SER A 1 187 ? 3.683 13.470 11.606 1.00 80.25 187 SER A CA 1
ATOM 1540 C C . SER A 1 187 ? 4.195 12.056 11.312 1.00 80.25 187 SER A C 1
ATOM 1542 O O . SER A 1 187 ? 5.389 11.818 11.471 1.00 80.25 187 SER A O 1
ATOM 1544 N N . ILE A 1 188 ? 3.364 11.136 10.796 1.00 81.88 188 ILE A N 1
ATOM 1545 C CA . ILE A 1 188 ? 3.777 9.753 10.474 1.00 81.88 188 ILE A CA 1
ATOM 1546 C C . ILE A 1 188 ? 4.997 9.698 9.539 1.00 81.88 188 ILE A C 1
ATOM 1548 O O . ILE A 1 188 ? 5.810 8.778 9.616 1.00 81.88 188 ILE A O 1
ATOM 1552 N N . PHE A 1 189 ? 5.155 10.701 8.672 1.00 76.81 189 PHE A N 1
ATOM 1553 C CA . PHE A 1 189 ? 6.231 10.770 7.684 1.00 76.81 189 PHE A CA 1
ATOM 1554 C C . PHE A 1 189 ? 7.554 11.293 8.256 1.00 76.81 189 PHE A C 1
ATOM 1556 O O . PHE A 1 189 ? 8.583 11.202 7.586 1.00 76.81 189 PHE A O 1
ATOM 1563 N N . LEU A 1 190 ? 7.538 11.829 9.479 1.00 73.69 190 LEU A N 1
ATOM 1564 C CA . LEU A 1 190 ? 8.721 12.331 10.179 1.00 73.69 190 LEU A CA 1
ATOM 1565 C C . LEU A 1 190 ? 9.377 11.266 11.066 1.00 73.69 190 LEU A C 1
ATOM 1567 O O . LEU A 1 190 ? 10.556 11.397 11.389 1.00 73.69 190 LEU A O 1
ATOM 1571 N N . HIS A 1 191 ? 8.644 10.212 11.431 1.00 67.56 191 HIS A N 1
ATOM 1572 C CA . HIS A 1 191 ? 9.126 9.174 12.340 1.00 67.56 191 HIS A CA 1
ATOM 1573 C C . HIS A 1 191 ? 9.448 7.871 11.597 1.00 67.56 191 HIS A C 1
ATOM 1575 O O . HIS A 1 191 ? 8.699 7.419 10.732 1.00 67.56 191 HIS A O 1
ATOM 1581 N N . ASP A 1 192 ? 10.550 7.226 11.976 1.00 67.75 192 ASP A N 1
ATOM 1582 C CA . ASP A 1 192 ? 10.869 5.834 11.630 1.00 67.75 192 ASP A CA 1
ATOM 1583 C C . ASP A 1 192 ? 10.759 4.951 12.889 1.00 67.75 192 ASP A C 1
ATOM 1585 O O . ASP A 1 192 ? 10.769 5.474 14.002 1.00 67.75 192 ASP A O 1
ATOM 1589 N N . ILE A 1 193 ? 10.653 3.622 12.754 1.00 60.62 193 ILE A N 1
ATOM 1590 C CA . ILE A 1 193 ? 10.508 2.682 13.885 1.00 60.62 193 ILE A CA 1
ATOM 1591 C C . ILE A 1 193 ? 11.666 2.845 14.876 1.00 60.62 193 ILE A C 1
ATOM 1593 O O . ILE A 1 193 ? 11.465 2.783 16.091 1.00 60.62 193 ILE A O 1
ATOM 1597 N N . SER A 1 194 ? 12.875 3.070 14.360 1.00 57.00 194 SER A N 1
ATOM 1598 C CA . SER A 1 194 ? 14.091 3.293 15.146 1.00 57.00 194 SER A CA 1
ATOM 1599 C C . SER A 1 194 ? 14.017 4.575 15.989 1.00 57.00 194 SER A C 1
ATOM 1601 O O . SER A 1 194 ? 14.338 4.553 17.178 1.00 57.00 194 SER A O 1
ATOM 1603 N N . VAL A 1 195 ? 13.517 5.663 15.399 1.00 59.97 195 VAL A N 1
ATOM 1604 C CA . VAL A 1 195 ? 13.335 6.972 16.045 1.00 59.97 195 VAL A CA 1
ATOM 1605 C C . VAL A 1 195 ? 12.180 6.922 17.047 1.00 59.97 195 VAL A C 1
ATOM 1607 O O . VAL A 1 195 ? 12.340 7.325 18.196 1.00 59.97 195 VAL A O 1
ATOM 1610 N N . PHE A 1 196 ? 11.056 6.311 16.669 1.00 59.41 196 PHE A N 1
ATOM 1611 C CA . PHE A 1 196 ? 9.881 6.166 17.527 1.00 59.41 196 PHE A CA 1
ATOM 1612 C C . PHE A 1 196 ? 10.193 5.377 18.809 1.00 59.41 196 PHE A C 1
ATOM 1614 O O . PHE A 1 196 ? 9.761 5.754 19.898 1.00 59.41 196 PHE A O 1
ATOM 1621 N N . LYS A 1 197 ? 11.000 4.307 18.723 1.00 58.31 197 LYS A N 1
ATOM 1622 C CA . LYS A 1 197 ? 11.427 3.541 19.909 1.00 58.31 197 LYS A CA 1
ATOM 1623 C C . LYS A 1 197 ? 12.360 4.330 20.835 1.00 58.31 197 LYS A C 1
ATOM 1625 O O . LYS A 1 197 ? 12.320 4.095 22.041 1.00 58.31 197 LYS A O 1
ATOM 1630 N N . ALA A 1 198 ? 13.160 5.256 20.307 1.00 57.31 198 ALA A N 1
ATOM 1631 C CA . ALA A 1 198 ? 14.020 6.131 21.106 1.00 57.31 198 ALA A CA 1
ATOM 1632 C C . ALA A 1 198 ? 13.238 7.289 21.763 1.00 57.31 198 ALA A C 1
ATOM 1634 O O . ALA A 1 198 ? 13.555 7.691 22.883 1.00 57.31 198 ALA A O 1
ATOM 1635 N N . GLU A 1 199 ? 12.187 7.783 21.102 1.00 55.47 199 GLU A N 1
ATOM 1636 C CA . GLU A 1 199 ? 11.359 8.916 21.543 1.00 55.47 199 GLU A CA 1
ATOM 1637 C C . GLU A 1 199 ? 10.208 8.540 22.494 1.00 55.47 199 GLU A C 1
ATOM 1639 O O . GLU A 1 199 ? 9.577 9.441 23.047 1.00 55.47 199 GLU A O 1
ATOM 1644 N N . LYS A 1 200 ? 9.986 7.242 22.784 1.00 52.09 200 LYS A N 1
ATOM 1645 C CA . LYS A 1 200 ? 8.968 6.707 23.730 1.00 52.09 200 LYS A CA 1
ATOM 1646 C C . LYS A 1 200 ? 8.965 7.340 25.144 1.00 52.09 200 LYS A C 1
ATOM 1648 O O . LYS A 1 200 ? 8.124 6.980 25.962 1.00 52.09 200 LYS A O 1
ATOM 1653 N N . LYS A 1 201 ? 9.891 8.254 25.462 1.00 44.06 201 LYS A N 1
ATOM 1654 C CA . LYS A 1 201 ? 9.967 8.994 26.733 1.00 44.06 201 LYS A CA 1
ATOM 1655 C C . LYS A 1 201 ? 9.086 10.245 26.815 1.00 44.06 201 LYS A C 1
ATOM 1657 O O . LYS A 1 201 ? 8.835 10.689 27.930 1.00 44.06 201 LYS A O 1
ATOM 1662 N N . ASN A 1 202 ? 8.619 10.799 25.697 1.00 39.19 202 ASN A N 1
ATOM 1663 C CA . ASN A 1 202 ? 7.777 11.999 25.698 1.00 39.19 202 ASN A CA 1
ATOM 1664 C C . ASN A 1 202 ? 6.379 11.660 25.173 1.00 39.19 202 ASN A C 1
ATOM 1666 O O . ASN A 1 202 ? 6.254 10.801 24.307 1.00 39.19 202 ASN A O 1
ATOM 1670 N N . ASN A 1 203 ? 5.349 12.326 25.705 1.00 48.75 203 ASN A N 1
ATOM 1671 C CA . ASN A 1 203 ? 3.959 12.276 25.236 1.00 48.75 203 ASN A CA 1
ATOM 1672 C C . ASN A 1 203 ? 3.893 12.540 23.721 1.00 48.75 203 ASN A C 1
ATOM 1674 O O . ASN A 1 203 ? 3.761 13.684 23.296 1.00 48.75 203 ASN A O 1
ATOM 1678 N N . LEU A 1 204 ? 4.056 11.498 22.910 1.00 57.88 204 LEU A N 1
ATOM 1679 C CA . LEU A 1 204 ? 3.969 11.592 21.462 1.00 57.88 204 LEU A CA 1
ATOM 1680 C C . LEU A 1 204 ? 2.506 11.805 21.097 1.00 57.88 204 LEU A C 1
ATOM 1682 O O . LEU A 1 204 ? 1.644 11.021 21.499 1.00 57.88 204 LEU A O 1
ATOM 1686 N N . ASP A 1 205 ? 2.254 12.849 20.312 1.00 73.69 205 ASP A N 1
ATOM 1687 C CA . ASP A 1 205 ? 0.971 13.036 19.648 1.00 73.69 205 ASP A CA 1
ATOM 1688 C C . ASP A 1 205 ? 0.587 11.756 18.887 1.00 73.69 205 ASP A C 1
ATOM 1690 O O . ASP A 1 205 ? 1.437 11.048 18.331 1.00 73.69 205 ASP A O 1
ATOM 1694 N N . HIS A 1 206 ? -0.707 11.439 18.866 1.00 85.75 206 HIS A N 1
ATOM 1695 C CA . HIS A 1 206 ? -1.225 10.325 18.075 1.00 85.75 206 HIS A CA 1
ATOM 1696 C C . HIS A 1 206 ? -0.826 10.484 16.601 1.00 85.75 206 HIS A C 1
ATOM 1698 O O . HIS A 1 206 ? -0.861 11.587 16.057 1.00 85.75 206 HIS A O 1
ATOM 1704 N N . LEU A 1 207 ? -0.421 9.389 15.952 1.00 90.69 207 LEU A N 1
ATOM 1705 C CA . LEU A 1 207 ? 0.015 9.408 14.546 1.00 90.69 207 LEU A CA 1
ATOM 1706 C C . LEU A 1 207 ? -1.150 9.298 13.551 1.00 90.69 207 LEU A C 1
ATOM 1708 O O . LEU A 1 207 ? -0.953 9.420 12.340 1.00 90.69 207 LEU A O 1
ATOM 1712 N N . PHE A 1 208 ? -2.355 9.068 14.058 1.00 93.88 208 PHE A N 1
ATOM 1713 C CA . PHE A 1 208 ? -3.595 8.986 13.304 1.00 93.88 208 PHE A CA 1
ATOM 1714 C C . PHE A 1 208 ? -4.746 9.546 14.145 1.00 93.88 208 PHE A C 1
ATOM 1716 O O . PHE A 1 208 ? -4.648 9.604 15.373 1.00 93.88 208 PHE A O 1
ATOM 1723 N N . ASP A 1 209 ? -5.822 9.924 13.466 1.00 94.50 209 ASP A N 1
ATOM 1724 C CA . ASP A 1 209 ? -7.061 10.429 14.049 1.00 94.50 209 ASP A CA 1
ATOM 1725 C C . ASP A 1 209 ? -8.254 9.575 13.637 1.00 94.50 209 ASP A C 1
ATOM 1727 O O . ASP A 1 209 ? -8.259 8.973 12.560 1.00 94.50 209 ASP A O 1
ATOM 1731 N N . ILE A 1 210 ? -9.282 9.555 14.484 1.00 95.81 210 ILE A N 1
ATOM 1732 C CA . ILE A 1 210 ? -10.578 8.962 14.149 1.00 95.81 210 ILE A CA 1
ATOM 1733 C C . ILE A 1 210 ? -11.378 9.981 13.343 1.00 95.81 210 ILE A C 1
ATOM 1735 O O . ILE A 1 210 ? -11.727 11.036 13.859 1.00 95.81 210 ILE A O 1
ATOM 1739 N N . LYS A 1 211 ? -11.705 9.627 12.100 1.00 95.56 211 LYS A N 1
ATOM 1740 C CA . LYS A 1 211 ? -12.492 10.456 11.180 1.00 95.56 211 LYS A CA 1
ATOM 1741 C C . LYS A 1 211 ? -13.987 10.198 11.305 1.00 95.56 211 LYS A C 1
ATOM 1743 O O . LYS A 1 211 ? -14.780 11.132 11.278 1.00 95.56 211 LYS A O 1
ATOM 1748 N N . ASN A 1 212 ? -14.382 8.929 11.409 1.00 94.88 212 ASN A N 1
ATOM 1749 C CA . ASN A 1 212 ? -15.778 8.563 11.617 1.00 94.88 212 ASN A CA 1
ATOM 1750 C C . ASN A 1 212 ? -15.937 7.227 12.350 1.00 94.88 212 ASN A C 1
ATOM 1752 O O . ASN A 1 212 ? -15.035 6.386 12.366 1.00 94.88 212 ASN A O 1
ATOM 1756 N N . VAL A 1 213 ? -17.102 7.046 12.971 1.00 96.00 213 VAL A N 1
ATOM 1757 C CA . VAL A 1 213 ? -17.464 5.836 13.713 1.00 96.00 213 VAL A CA 1
ATOM 1758 C C . VAL A 1 213 ? -18.881 5.413 13.355 1.00 96.00 213 VAL A C 1
ATOM 1760 O O . VAL A 1 213 ? -19.802 6.223 13.317 1.00 96.00 213 VAL A O 1
ATOM 1763 N N . SER A 1 214 ? -19.078 4.116 13.149 1.00 95.19 214 SER A N 1
ATOM 1764 C CA . SER A 1 214 ? -20.387 3.525 12.861 1.00 95.19 214 SER A CA 1
ATOM 1765 C C . SER A 1 214 ? -20.548 2.194 13.588 1.00 95.19 214 SER A C 1
ATOM 1767 O O . SER A 1 214 ? -19.567 1.482 13.809 1.00 95.19 214 SER A O 1
ATOM 1769 N N . ILE A 1 215 ? -21.784 1.824 13.912 1.00 94.62 215 ILE A N 1
ATOM 1770 C CA . ILE A 1 215 ? -22.110 0.543 14.543 1.00 94.62 215 ILE A CA 1
ATOM 1771 C C . ILE A 1 215 ? -23.248 -0.145 13.786 1.00 94.62 215 ILE A C 1
ATOM 1773 O O . ILE A 1 215 ? -24.219 0.500 13.398 1.00 94.62 215 ILE A O 1
ATOM 1777 N N . PHE A 1 216 ? -23.117 -1.447 13.534 1.00 95.06 216 PHE A N 1
ATOM 1778 C CA . PHE A 1 216 ? -24.090 -2.217 12.752 1.00 95.06 216 PHE A CA 1
ATOM 1779 C C . PHE A 1 216 ? -24.025 -3.718 13.066 1.00 95.06 216 PHE A C 1
ATOM 1781 O O . PHE A 1 216 ? -22.973 -4.235 13.431 1.00 95.06 216 PHE A O 1
ATOM 1788 N N . GLU A 1 217 ? -25.129 -4.447 12.885 1.00 90.31 217 GLU A N 1
ATOM 1789 C CA . GLU A 1 217 ? -25.166 -5.907 13.102 1.00 90.31 217 GLU A CA 1
ATOM 1790 C C . GLU A 1 217 ? -24.726 -6.694 11.853 1.00 90.31 217 GLU A C 1
ATOM 1792 O O . GLU A 1 217 ? -23.876 -7.588 11.879 1.00 90.31 217 GLU A O 1
ATOM 1797 N N . LYS A 1 218 ? -25.299 -6.347 10.695 1.00 85.44 218 LYS A N 1
ATOM 1798 C CA . LYS A 1 218 ? -25.106 -7.105 9.452 1.00 85.44 218 LYS A CA 1
ATOM 1799 C C . LYS A 1 218 ? -23.941 -6.559 8.633 1.00 85.44 218 LYS A C 1
ATOM 1801 O O . LYS A 1 218 ? -22.772 -6.802 8.943 1.00 85.44 218 LYS A O 1
ATOM 1806 N N . LYS A 1 219 ? -24.243 -5.878 7.536 1.00 85.00 219 LYS A N 1
ATOM 1807 C CA . LYS A 1 219 ? -23.269 -5.266 6.640 1.00 85.00 219 LYS A CA 1
ATOM 1808 C C . LYS A 1 219 ? -23.486 -3.765 6.710 1.00 85.00 219 LYS A C 1
ATOM 1810 O O . LYS A 1 219 ? -24.633 -3.336 6.732 1.00 85.00 219 LYS A O 1
ATOM 1815 N N . ARG A 1 220 ? -22.393 -3.007 6.723 1.00 82.19 220 ARG A N 1
ATOM 1816 C CA . ARG A 1 220 ? -22.454 -1.569 6.501 1.00 82.19 220 ARG A CA 1
ATOM 1817 C C . ARG A 1 220 ? -23.038 -1.320 5.111 1.00 82.19 220 ARG A C 1
ATOM 1819 O O . ARG A 1 220 ? -22.560 -1.884 4.122 1.00 82.19 220 ARG A O 1
ATOM 1826 N N . ASP A 1 221 ? -24.070 -0.502 5.061 1.00 86.25 221 ASP A N 1
ATOM 1827 C CA . ASP A 1 221 ? -24.703 -0.009 3.846 1.00 86.25 221 ASP A CA 1
ATOM 1828 C C . ASP A 1 221 ? -24.788 1.523 3.885 1.00 86.25 221 ASP A C 1
ATOM 1830 O O . ASP A 1 221 ? -24.376 2.157 4.857 1.00 86.25 221 ASP A O 1
ATOM 1834 N N . ASN A 1 222 ? -25.332 2.124 2.826 1.00 84.75 222 ASN A N 1
ATOM 1835 C CA . ASN A 1 222 ? -25.455 3.581 2.716 1.00 84.75 222 ASN A CA 1
ATOM 1836 C C . ASN A 1 222 ? -26.470 4.185 3.708 1.00 84.75 222 ASN A C 1
ATOM 1838 O O . ASN A 1 222 ? -26.589 5.404 3.775 1.00 84.75 222 ASN A O 1
ATOM 1842 N N . PHE A 1 223 ? -27.217 3.355 4.442 1.00 87.25 223 PHE A N 1
ATOM 1843 C CA . PHE A 1 223 ? -28.202 3.785 5.437 1.00 87.25 223 PHE A CA 1
ATOM 1844 C C . PHE A 1 223 ? -27.681 3.656 6.871 1.00 87.25 223 PHE A C 1
ATOM 1846 O O . PHE A 1 223 ? -28.329 4.116 7.811 1.00 87.25 223 PHE A O 1
ATOM 1853 N N . THR A 1 224 ? -26.514 3.037 7.054 1.00 90.69 224 THR A N 1
ATOM 1854 C CA . THR A 1 224 ? -25.873 2.900 8.357 1.00 90.69 224 THR A CA 1
ATOM 1855 C C . THR A 1 224 ? -25.395 4.271 8.826 1.00 90.69 224 THR A C 1
ATOM 1857 O O . THR A 1 224 ? -24.569 4.904 8.170 1.00 90.69 224 THR A O 1
ATOM 1860 N N . TYR A 1 225 ? -25.900 4.728 9.974 1.00 92.19 225 TYR A N 1
ATOM 1861 C CA . TYR A 1 225 ? -25.466 5.993 10.558 1.00 92.19 225 TYR A CA 1
ATOM 1862 C C . TYR A 1 225 ? -23.971 5.957 10.896 1.00 92.19 225 TYR A C 1
ATOM 1864 O O . TYR A 1 225 ? -23.471 4.993 11.485 1.00 92.19 225 TYR A O 1
ATOM 1872 N N . SER A 1 226 ? -23.281 7.035 10.539 1.00 93.69 226 SER A N 1
ATOM 1873 C CA . SER A 1 226 ? -21.874 7.257 10.835 1.00 93.69 226 SER A CA 1
ATOM 1874 C C . SER A 1 226 ? -21.733 8.618 11.501 1.00 93.69 226 SER A C 1
ATOM 1876 O O . SER A 1 226 ? -22.197 9.621 10.963 1.00 93.69 226 SER A O 1
ATOM 1878 N N . ALA A 1 227 ? -21.131 8.643 12.686 1.00 94.19 227 ALA A N 1
ATOM 1879 C CA . ALA A 1 227 ? -20.787 9.871 13.382 1.00 94.19 227 ALA A CA 1
ATOM 1880 C C . ALA A 1 227 ? -19.415 10.344 12.899 1.00 94.19 227 ALA A C 1
ATOM 1882 O O . ALA A 1 227 ? -18.434 9.613 13.039 1.00 94.19 227 ALA A O 1
ATOM 1883 N N . ASP A 1 228 ? -19.355 11.550 12.342 1.00 94.12 228 ASP A N 1
ATOM 1884 C CA . ASP A 1 228 ? -18.101 12.194 11.949 1.00 94.12 228 ASP A CA 1
ATOM 1885 C C . ASP A 1 228 ? -17.358 12.761 13.167 1.00 94.12 228 ASP A C 1
ATOM 1887 O O . ASP A 1 228 ? -17.962 13.035 14.205 1.00 94.12 228 ASP A O 1
ATOM 1891 N N . GLU A 1 229 ? -16.055 13.000 13.021 1.00 90.56 229 GLU A N 1
ATOM 1892 C CA . GLU A 1 229 ? -15.155 13.524 14.060 1.00 90.56 229 GLU A CA 1
ATOM 1893 C C . GLU A 1 229 ? -15.689 14.769 14.791 1.00 90.56 229 GLU A C 1
ATOM 1895 O O . GLU A 1 229 ? -15.507 14.902 15.997 1.00 90.56 229 GLU A O 1
ATOM 1900 N N . LEU A 1 230 ? -16.413 15.650 14.091 1.00 91.25 230 LEU A N 1
ATOM 1901 C CA . LEU A 1 230 ? -16.981 16.880 14.658 1.00 91.25 230 LEU A CA 1
ATOM 1902 C C . LEU A 1 230 ? -18.161 16.625 15.608 1.00 91.25 230 LEU A C 1
ATOM 1904 O O . LEU A 1 230 ? -18.494 17.488 16.418 1.00 91.25 230 LEU A O 1
ATOM 1908 N N . MET A 1 231 ? -18.812 15.467 15.486 1.00 91.94 231 MET A N 1
ATOM 1909 C CA . MET A 1 231 ? -19.954 15.062 16.313 1.00 91.94 231 MET A CA 1
ATOM 1910 C C . MET A 1 231 ? -19.522 14.248 17.536 1.00 91.94 231 MET A C 1
ATOM 1912 O O . MET A 1 231 ? -20.321 14.038 18.449 1.00 91.94 231 MET A O 1
ATOM 1916 N N . ILE A 1 232 ? -18.280 13.763 17.549 1.00 92.38 232 ILE A N 1
ATOM 1917 C CA . ILE A 1 232 ? -17.728 12.944 18.623 1.00 92.38 232 ILE A CA 1
ATOM 1918 C C . ILE A 1 232 ? -17.155 13.884 19.685 1.00 92.38 232 ILE A C 1
ATOM 1920 O O . ILE A 1 232 ? -16.209 14.629 19.433 1.00 92.38 232 ILE A O 1
ATOM 1924 N N . ASP A 1 233 ? -17.722 13.863 20.892 1.00 93.94 233 ASP A N 1
ATOM 1925 C CA . ASP A 1 233 ? -17.161 14.632 21.999 1.00 93.94 233 ASP A CA 1
ATOM 1926 C C . ASP A 1 233 ? -15.794 14.078 22.429 1.00 93.94 233 ASP A C 1
ATOM 1928 O O . ASP A 1 233 ? -15.456 12.914 22.202 1.00 93.94 233 ASP A O 1
ATOM 1932 N N . LYS A 1 234 ? -15.003 14.918 23.098 1.00 92.81 234 LYS A N 1
ATOM 1933 C CA . LYS A 1 234 ? -13.635 14.576 23.496 1.00 92.81 234 LYS A CA 1
ATOM 1934 C C . LYS A 1 234 ? -13.546 13.302 24.348 1.00 92.81 234 LYS A C 1
ATOM 1936 O O . LYS A 1 234 ? -12.625 12.516 24.158 1.00 92.81 234 LYS A O 1
ATOM 1941 N N . ASN A 1 235 ? -14.483 13.075 25.270 1.00 94.62 235 ASN A N 1
ATOM 1942 C CA . ASN A 1 235 ? -14.422 11.904 26.146 1.00 94.62 235 ASN A CA 1
ATOM 1943 C C . ASN A 1 235 ? -14.700 10.622 25.355 1.00 94.62 235 ASN A C 1
ATOM 1945 O O . ASN A 1 235 ? -14.036 9.606 25.570 1.00 94.62 235 ASN A O 1
ATOM 1949 N N . LEU A 1 236 ? -15.666 10.670 24.433 1.00 93.81 236 LEU A N 1
ATOM 1950 C CA . LEU A 1 236 ? -15.939 9.557 23.53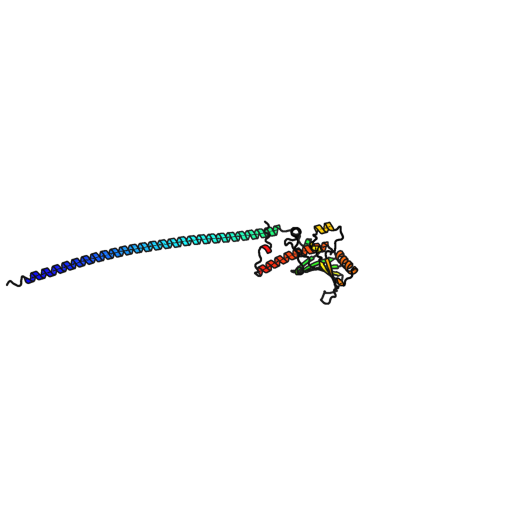1 1.00 93.81 236 LEU A CA 1
ATOM 1951 C C . LEU A 1 236 ? -14.750 9.296 22.598 1.00 93.81 236 LEU A C 1
ATOM 1953 O O . LEU A 1 236 ? -14.374 8.139 22.413 1.00 93.81 236 LEU A O 1
ATOM 1957 N N . TYR A 1 237 ? -14.123 10.348 22.069 1.00 94.94 237 TYR A N 1
ATOM 1958 C CA . TYR A 1 237 ? -12.918 10.243 21.247 1.00 94.94 237 TYR A CA 1
ATOM 1959 C C . TYR A 1 237 ? -11.781 9.528 21.991 1.00 94.94 237 TYR A C 1
ATOM 1961 O O . TYR A 1 237 ? -11.251 8.528 21.500 1.00 94.94 237 TYR A O 1
ATOM 1969 N N . ASP A 1 238 ? -11.465 9.975 23.210 1.00 93.12 238 ASP A N 1
ATOM 1970 C CA . ASP A 1 238 ? -10.422 9.377 24.050 1.00 93.12 238 ASP A CA 1
ATOM 1971 C C . ASP A 1 238 ? -10.735 7.902 24.371 1.00 93.12 238 ASP A C 1
ATOM 1973 O O . ASP A 1 238 ? -9.843 7.048 24.356 1.00 93.12 238 ASP A O 1
ATOM 1977 N N . LEU A 1 239 ? -12.012 7.565 24.601 1.00 94.62 239 LEU A N 1
ATOM 1978 C CA . LEU A 1 239 ? -12.453 6.185 24.824 1.00 94.62 239 LEU A CA 1
ATOM 1979 C C . LEU A 1 239 ? -12.285 5.307 23.575 1.00 94.62 239 LEU A C 1
ATOM 1981 O O . LEU A 1 239 ? -11.861 4.153 23.690 1.00 94.62 239 LEU A O 1
ATOM 1985 N N . MET A 1 240 ? -12.602 5.825 22.387 1.00 95.06 240 MET A N 1
ATOM 1986 C CA . MET A 1 240 ? -12.418 5.095 21.129 1.00 95.06 240 MET A CA 1
ATOM 1987 C C . MET A 1 240 ? -10.931 4.879 20.825 1.00 95.06 240 MET A C 1
ATOM 1989 O O . MET A 1 240 ? -10.535 3.761 20.495 1.00 95.06 240 MET A O 1
ATOM 1993 N N . MET A 1 241 ? -10.087 5.893 21.034 1.00 93.88 241 MET A N 1
ATOM 1994 C CA . MET A 1 241 ? -8.631 5.762 20.904 1.00 93.88 241 MET A CA 1
ATOM 1995 C C . MET A 1 241 ? -8.057 4.741 21.890 1.00 93.88 241 MET A C 1
ATOM 1997 O O . MET A 1 241 ? -7.230 3.909 21.513 1.00 93.88 241 MET A O 1
ATOM 2001 N N . LYS A 1 242 ? -8.535 4.735 23.139 1.00 94.00 242 LYS A N 1
ATOM 2002 C CA . LYS A 1 242 ? -8.166 3.710 24.123 1.00 94.00 242 LYS A CA 1
ATOM 2003 C C . LYS A 1 242 ? -8.599 2.311 23.679 1.00 94.00 242 LYS A C 1
ATOM 2005 O O . LYS A 1 242 ? -7.817 1.374 23.796 1.00 94.00 242 LYS A O 1
ATOM 2010 N N . THR A 1 243 ? -9.808 2.177 23.133 1.00 93.88 243 THR A N 1
ATOM 2011 C CA . THR A 1 243 ? -10.324 0.899 22.611 1.00 93.88 243 THR A CA 1
ATOM 2012 C C . THR A 1 243 ? -9.441 0.367 21.479 1.00 93.88 243 THR A C 1
ATOM 2014 O O . THR A 1 243 ? -9.129 -0.820 21.458 1.00 93.88 243 THR A O 1
ATOM 2017 N N . LEU A 1 244 ? -8.988 1.236 20.566 1.00 95.12 244 LEU A N 1
ATOM 2018 C CA . LEU A 1 244 ? -8.029 0.874 19.517 1.00 95.12 244 LEU A CA 1
ATOM 2019 C C . LEU A 1 244 ? -6.684 0.411 20.102 1.00 95.12 244 LEU A C 1
ATOM 2021 O O . LEU A 1 244 ? -6.156 -0.623 19.694 1.00 95.12 244 LEU A O 1
ATOM 2025 N N . ALA A 1 245 ? -6.158 1.118 21.102 1.00 92.88 245 ALA A N 1
ATOM 2026 C CA . ALA A 1 245 ? -4.906 0.740 21.754 1.00 92.88 245 ALA A CA 1
ATOM 2027 C C . ALA A 1 245 ? -5.001 -0.620 22.476 1.00 92.88 245 ALA A C 1
ATOM 2029 O O . ALA A 1 245 ? -4.077 -1.426 22.380 1.00 92.88 245 ALA A O 1
ATOM 2030 N N . GLU A 1 246 ? -6.121 -0.912 23.148 1.00 92.06 246 GLU A N 1
ATOM 2031 C CA . GLU A 1 246 ? -6.365 -2.198 23.826 1.00 92.06 246 GLU A CA 1
ATOM 2032 C C . GLU A 1 246 ? -6.347 -3.390 22.857 1.00 92.06 246 GLU A C 1
ATOM 2034 O O . GLU A 1 246 ? -5.865 -4.465 23.214 1.00 92.06 246 GLU A O 1
ATOM 2039 N N . VAL A 1 247 ? -6.798 -3.195 21.612 1.00 91.75 247 VAL A N 1
ATOM 2040 C CA . VAL A 1 247 ? -6.744 -4.226 20.561 1.00 91.75 247 VAL A CA 1
ATOM 2041 C C . VAL A 1 247 ? -5.405 -4.272 19.806 1.00 91.75 247 VAL A C 1
ATOM 2043 O O . VAL A 1 247 ? -5.234 -5.066 18.877 1.00 91.75 247 VAL A O 1
ATOM 2046 N N . GLY A 1 248 ? -4.431 -3.453 20.215 1.00 90.38 248 GLY A N 1
ATOM 2047 C CA . GLY A 1 248 ? -3.086 -3.398 19.638 1.00 90.38 248 GLY A CA 1
ATOM 2048 C C . GLY A 1 248 ? -2.950 -2.476 18.425 1.00 90.38 248 GLY A C 1
ATOM 2049 O O . GLY A 1 248 ? -2.007 -2.633 17.652 1.00 90.38 248 GLY A O 1
ATOM 2050 N N . ILE A 1 249 ? -3.882 -1.540 18.233 1.00 93.38 249 ILE A N 1
ATOM 2051 C CA . ILE A 1 249 ? -3.833 -0.508 17.190 1.00 93.38 249 ILE A CA 1
ATOM 2052 C C . ILE A 1 249 ? -3.373 0.793 17.849 1.00 93.38 249 ILE A C 1
ATOM 2054 O O . ILE A 1 249 ? -4.165 1.643 18.251 1.00 93.38 249 ILE A O 1
ATOM 2058 N N . ASP A 1 250 ? -2.058 0.912 18.001 1.00 91.62 250 ASP A N 1
ATOM 2059 C CA . ASP A 1 250 ? -1.377 2.069 18.573 1.00 91.62 250 ASP A CA 1
ATOM 2060 C C . ASP A 1 250 ? -0.482 2.774 17.533 1.00 91.62 250 ASP A C 1
ATOM 2062 O O . ASP A 1 250 ? -0.490 2.465 16.338 1.00 91.62 250 ASP A O 1
ATOM 2066 N N . ASN A 1 251 ? 0.307 3.751 17.980 1.00 89.88 251 ASN A N 1
ATOM 2067 C CA . ASN A 1 251 ? 1.245 4.466 17.114 1.00 89.88 251 ASN A CA 1
ATOM 2068 C C . ASN A 1 251 ? 2.314 3.534 16.501 1.00 89.88 251 ASN A C 1
ATOM 2070 O O . ASN A 1 251 ? 2.721 3.741 15.357 1.00 89.88 251 ASN A O 1
ATOM 2074 N N . GLU A 1 252 ? 2.769 2.504 17.226 1.00 87.38 252 GLU A N 1
ATOM 2075 C CA . GLU A 1 252 ? 3.753 1.546 16.707 1.00 87.38 252 GLU A CA 1
ATOM 2076 C C . GLU A 1 252 ? 3.134 0.680 15.602 1.00 87.38 252 GLU A C 1
ATOM 2078 O O . GLU A 1 252 ? 3.751 0.481 14.551 1.00 87.38 252 GLU A O 1
ATOM 2083 N N . PHE A 1 253 ? 1.894 0.231 15.797 1.00 90.69 253 PHE A N 1
ATOM 2084 C CA . PHE A 1 253 ? 1.108 -0.455 14.781 1.00 90.69 253 PHE A CA 1
ATOM 2085 C C . PHE A 1 253 ? 0.905 0.418 13.538 1.00 90.69 253 PHE A C 1
ATOM 2087 O O . PHE A 1 253 ? 1.192 -0.025 12.425 1.00 90.69 253 PHE A O 1
ATOM 2094 N N . ALA A 1 254 ? 0.481 1.673 13.708 1.00 91.06 254 ALA A N 1
ATOM 2095 C CA . ALA A 1 254 ? 0.254 2.600 12.601 1.00 91.06 254 ALA A CA 1
ATOM 2096 C C . ALA A 1 254 ? 1.530 2.820 11.765 1.00 91.06 254 ALA A C 1
ATOM 2098 O O . ALA A 1 254 ? 1.482 2.880 10.534 1.00 91.06 254 ALA A O 1
ATOM 2099 N N . LEU A 1 255 ? 2.689 2.878 12.422 1.00 87.88 255 LEU A N 1
ATOM 2100 C CA . LEU A 1 255 ? 3.988 3.014 11.772 1.00 87.88 255 LEU A CA 1
ATOM 2101 C C . LEU A 1 255 ? 4.365 1.774 10.955 1.00 87.88 255 LEU A C 1
ATOM 2103 O O . LEU A 1 255 ? 4.758 1.898 9.793 1.00 87.88 255 LEU A O 1
ATOM 2107 N N . ARG A 1 256 ? 4.195 0.585 11.542 1.00 88.44 256 ARG A N 1
ATOM 2108 C CA . ARG A 1 256 ? 4.409 -0.705 10.871 1.00 88.44 256 ARG A CA 1
ATOM 2109 C C . ARG A 1 256 ? 3.472 -0.891 9.678 1.00 88.44 256 ARG A C 1
ATOM 2111 O O . ARG A 1 256 ? 3.918 -1.316 8.615 1.00 88.44 256 ARG A O 1
ATOM 2118 N N . MET A 1 257 ? 2.204 -0.514 9.828 1.00 90.56 257 MET A N 1
ATOM 2119 C CA . MET A 1 257 ? 1.217 -0.574 8.753 1.00 90.56 257 MET A CA 1
ATOM 2120 C C . MET A 1 257 ? 1.588 0.357 7.595 1.00 90.56 257 MET A C 1
ATOM 2122 O O . MET A 1 257 ? 1.506 -0.059 6.447 1.00 90.56 257 MET A O 1
ATOM 2126 N N . SER A 1 258 ? 2.094 1.566 7.864 1.00 88.69 258 SER A N 1
ATOM 2127 C CA . SER A 1 258 ? 2.583 2.461 6.804 1.00 88.69 258 SER A CA 1
ATOM 2128 C C . SER A 1 258 ? 3.765 1.858 6.025 1.00 88.69 258 SER A C 1
ATOM 2130 O O . SER A 1 258 ? 3.846 2.004 4.804 1.00 88.69 258 SER A O 1
ATOM 2132 N N . ILE A 1 259 ? 4.666 1.131 6.689 1.00 86.12 259 ILE A N 1
ATOM 2133 C CA . ILE A 1 259 ? 5.769 0.431 6.008 1.00 86.12 259 ILE A CA 1
ATOM 2134 C C . ILE A 1 259 ? 5.229 -0.710 5.142 1.00 86.12 259 ILE A C 1
ATOM 2136 O O . ILE A 1 259 ? 5.605 -0.830 3.978 1.00 86.12 259 ILE A O 1
ATOM 2140 N N . LEU A 1 260 ? 4.299 -1.502 5.676 1.00 88.00 260 LEU A N 1
ATOM 2141 C CA . LEU A 1 260 ? 3.643 -2.577 4.934 1.00 88.00 260 LEU A CA 1
ATOM 2142 C C . LEU A 1 260 ? 2.862 -2.040 3.722 1.00 88.00 260 LEU A C 1
ATOM 2144 O O . LEU A 1 260 ? 2.974 -2.583 2.625 1.00 88.00 260 LEU A O 1
ATOM 2148 N N . ALA A 1 261 ? 2.123 -0.942 3.886 1.00 89.94 261 ALA A N 1
ATOM 2149 C CA . ALA A 1 261 ? 1.413 -0.278 2.799 1.00 89.94 261 ALA A CA 1
ATOM 2150 C C . ALA A 1 261 ? 2.383 0.244 1.733 1.00 89.94 261 ALA A C 1
ATOM 2152 O O . ALA A 1 261 ? 2.120 0.101 0.544 1.00 89.94 261 ALA A O 1
ATOM 2153 N N . THR A 1 262 ? 3.528 0.791 2.149 1.00 87.31 262 THR A N 1
ATOM 2154 C CA . THR A 1 262 ? 4.590 1.219 1.230 1.00 87.31 262 THR A CA 1
ATOM 2155 C C . THR A 1 262 ? 5.110 0.037 0.411 1.00 87.31 262 THR A C 1
ATOM 2157 O O . THR A 1 262 ? 5.153 0.129 -0.810 1.00 87.31 262 THR A O 1
ATOM 2160 N N . PHE A 1 263 ? 5.410 -1.099 1.044 1.00 85.94 263 PHE A N 1
ATOM 2161 C CA . PHE A 1 263 ? 5.872 -2.306 0.349 1.00 85.94 263 PHE A CA 1
ATOM 2162 C C . PHE A 1 263 ? 4.875 -2.803 -0.713 1.00 85.94 263 PHE A C 1
ATOM 2164 O O . PHE A 1 263 ? 5.254 -3.087 -1.856 1.00 85.94 263 PHE A O 1
ATOM 2171 N N . TYR A 1 264 ? 3.588 -2.891 -0.359 1.00 87.19 264 TYR A N 1
ATOM 2172 C CA . TYR A 1 264 ? 2.568 -3.314 -1.317 1.00 87.19 264 TYR A CA 1
ATOM 2173 C C . TYR A 1 264 ? 2.344 -2.276 -2.414 1.00 87.19 264 TYR A C 1
ATOM 2175 O O . TYR A 1 264 ? 2.205 -2.657 -3.571 1.00 87.19 264 TYR A O 1
ATOM 2183 N N . PHE A 1 265 ? 2.392 -0.981 -2.092 1.00 87.19 265 PHE A N 1
ATOM 2184 C CA . PHE A 1 265 ? 2.313 0.081 -3.091 1.00 87.19 265 PHE A CA 1
ATOM 2185 C C . PHE A 1 265 ? 3.435 -0.035 -4.127 1.00 87.19 265 PHE A C 1
ATOM 2187 O O . PHE A 1 265 ? 3.154 -0.007 -5.323 1.00 87.19 265 PHE A O 1
ATOM 2194 N N . GLU A 1 266 ? 4.688 -0.223 -3.695 1.00 83.06 266 GLU A N 1
ATOM 2195 C CA . GLU A 1 266 ? 5.813 -0.415 -4.618 1.00 83.06 266 GLU A CA 1
ATOM 2196 C C . GLU A 1 266 ? 5.580 -1.629 -5.527 1.00 83.06 266 GLU A C 1
ATOM 2198 O O . GLU A 1 266 ? 5.729 -1.540 -6.746 1.00 83.06 266 GLU A O 1
ATOM 2203 N N . THR A 1 267 ? 5.156 -2.754 -4.948 1.00 84.44 267 THR A N 1
ATOM 2204 C CA . THR A 1 267 ? 4.904 -3.999 -5.688 1.00 84.44 267 THR A CA 1
ATOM 2205 C C . THR A 1 267 ? 3.784 -3.836 -6.720 1.00 84.44 267 THR A C 1
ATOM 2207 O O . THR A 1 267 ? 3.948 -4.219 -7.883 1.00 84.44 267 THR A O 1
ATOM 2210 N N . THR A 1 268 ? 2.663 -3.231 -6.324 1.00 86.56 268 THR A N 1
ATOM 2211 C CA . THR A 1 268 ? 1.519 -2.969 -7.206 1.00 86.56 268 THR A CA 1
ATOM 2212 C C . THR A 1 268 ? 1.879 -1.958 -8.293 1.00 86.56 268 THR A C 1
ATOM 2214 O O . THR A 1 268 ? 1.517 -2.155 -9.452 1.00 86.56 268 THR A O 1
ATOM 2217 N N . TYR A 1 269 ? 2.664 -0.926 -7.971 1.00 86.19 269 TYR A N 1
ATOM 2218 C CA . TYR A 1 269 ? 3.150 0.045 -8.950 1.00 86.19 269 TYR A CA 1
ATOM 2219 C C . TYR A 1 269 ? 4.061 -0.603 -10.002 1.00 86.19 269 TYR A C 1
ATOM 2221 O O . TYR A 1 269 ? 3.881 -0.373 -11.196 1.00 86.19 269 TYR A O 1
ATOM 2229 N N . PHE A 1 270 ? 4.988 -1.482 -9.604 1.00 84.56 270 PHE A N 1
ATOM 2230 C CA . PHE A 1 270 ? 5.807 -2.224 -10.569 1.00 84.56 270 PHE A CA 1
ATOM 2231 C C . PHE A 1 270 ? 4.967 -3.114 -11.488 1.00 84.56 270 PHE A C 1
ATOM 2233 O O . PHE A 1 270 ? 5.212 -3.152 -12.695 1.00 84.56 270 PHE A O 1
ATOM 2240 N N . LYS A 1 271 ? 3.960 -3.802 -10.940 1.00 86.56 271 LYS A N 1
ATOM 2241 C CA . LYS A 1 271 ? 3.017 -4.600 -11.734 1.00 86.56 271 LYS A CA 1
ATOM 2242 C C . LYS A 1 271 ? 2.231 -3.723 -12.713 1.00 86.56 271 LYS A C 1
ATOM 2244 O O . LYS A 1 271 ? 2.056 -4.097 -13.867 1.00 86.56 271 LYS A O 1
ATOM 2249 N N . PHE A 1 272 ? 1.808 -2.537 -12.284 1.00 88.06 272 PHE A N 1
ATOM 2250 C CA . PHE A 1 272 ? 1.148 -1.564 -13.150 1.00 88.06 272 PHE A CA 1
ATOM 2251 C C . PHE A 1 272 ? 2.047 -1.123 -14.314 1.00 88.06 272 PHE A C 1
ATOM 2253 O O . PHE A 1 272 ? 1.595 -1.120 -15.457 1.00 88.06 272 PHE A O 1
ATOM 2260 N N . LEU A 1 273 ? 3.327 -0.829 -14.061 1.00 87.44 273 LEU A N 1
ATOM 2261 C CA . LEU A 1 273 ? 4.281 -0.505 -15.128 1.00 87.44 273 LEU A CA 1
ATOM 2262 C C . LEU A 1 273 ? 4.460 -1.668 -16.115 1.00 87.44 273 LEU A C 1
ATOM 2264 O O . LEU A 1 273 ? 4.472 -1.443 -17.321 1.00 87.44 273 LEU A O 1
ATOM 2268 N N . GLN A 1 274 ? 4.545 -2.911 -15.635 1.00 85.94 274 GLN A N 1
ATOM 2269 C CA . GLN A 1 274 ? 4.600 -4.085 -16.516 1.00 85.94 274 GLN A CA 1
ATOM 2270 C C . GLN A 1 274 ? 3.348 -4.188 -17.394 1.00 85.94 274 GLN A C 1
ATOM 2272 O O . GLN A 1 274 ? 3.465 -4.312 -18.608 1.00 85.94 274 GLN A O 1
ATOM 2277 N N . ASN A 1 275 ? 2.161 -4.017 -16.808 1.00 89.44 275 ASN A N 1
ATOM 2278 C CA . ASN A 1 275 ? 0.904 -4.032 -17.557 1.00 89.44 275 ASN A CA 1
ATOM 2279 C C . ASN A 1 275 ? 0.843 -2.917 -18.618 1.00 89.44 275 ASN A C 1
ATOM 2281 O O . ASN A 1 275 ? 0.317 -3.134 -19.707 1.00 89.44 275 ASN A O 1
ATOM 2285 N N . LEU A 1 276 ? 1.379 -1.725 -18.328 1.00 90.94 276 LEU A N 1
ATOM 2286 C CA . LEU A 1 276 ? 1.472 -0.635 -19.305 1.00 90.94 276 LEU A CA 1
ATOM 2287 C C . LEU A 1 276 ? 2.441 -0.968 -20.450 1.00 90.94 276 LEU A C 1
ATOM 2289 O O . LEU A 1 276 ? 2.161 -0.641 -21.605 1.00 90.94 276 LEU A O 1
ATOM 2293 N N . GLN A 1 277 ? 3.561 -1.625 -20.146 1.00 87.88 277 GLN A N 1
ATOM 2294 C CA . GLN A 1 277 ? 4.504 -2.089 -21.161 1.00 87.88 277 GLN A CA 1
ATOM 2295 C C . GLN A 1 277 ? 3.870 -3.155 -22.062 1.00 87.88 277 GLN A C 1
ATOM 2297 O O . GLN A 1 277 ? 3.979 -3.057 -23.284 1.00 87.88 277 GLN A O 1
ATOM 2302 N N . ASP A 1 278 ? 3.152 -4.113 -21.475 1.00 89.94 278 ASP A N 1
ATOM 2303 C CA . ASP A 1 278 ? 2.405 -5.143 -22.205 1.00 89.94 278 ASP A CA 1
ATOM 2304 C C . ASP A 1 278 ? 1.276 -4.538 -23.054 1.00 89.94 278 ASP A C 1
ATOM 2306 O O . ASP A 1 278 ? 0.976 -5.026 -24.143 1.00 89.94 278 ASP A O 1
ATOM 2310 N N . PHE A 1 279 ? 0.691 -3.423 -22.603 1.00 94.19 279 PHE A N 1
ATOM 2311 C CA . PHE A 1 279 ? -0.269 -2.631 -23.375 1.00 94.19 279 PHE A CA 1
ATOM 2312 C C . PHE A 1 279 ? 0.374 -1.869 -24.555 1.00 94.19 279 PHE A C 1
ATOM 2314 O O . PHE A 1 279 ? -0.332 -1.354 -25.421 1.00 94.19 279 PHE A O 1
ATOM 2321 N N . GLY A 1 280 ? 1.707 -1.810 -24.629 1.00 90.00 280 GLY A N 1
ATOM 2322 C CA . GLY A 1 280 ? 2.452 -1.185 -25.725 1.00 90.00 280 GLY A CA 1
ATOM 2323 C C . GLY A 1 280 ? 2.944 0.236 -25.441 1.00 90.00 280 GLY A C 1
ATOM 2324 O O . GLY A 1 280 ? 3.431 0.905 -26.355 1.00 90.00 280 GLY A O 1
ATOM 2325 N N . ILE A 1 281 ? 2.852 0.713 -24.196 1.00 89.25 281 ILE A N 1
ATOM 2326 C CA . ILE A 1 281 ? 3.439 1.997 -23.796 1.00 89.25 281 ILE A CA 1
ATOM 2327 C C . ILE A 1 281 ? 4.933 1.792 -23.535 1.00 89.25 281 ILE A C 1
ATOM 2329 O O . ILE A 1 281 ? 5.334 0.984 -22.701 1.00 89.25 281 ILE A O 1
ATOM 2333 N N . GLN A 1 282 ? 5.779 2.544 -24.242 1.00 83.19 282 GLN A N 1
ATOM 2334 C CA . GLN A 1 282 ? 7.223 2.521 -24.012 1.00 83.19 282 GLN A CA 1
ATOM 2335 C C . GLN A 1 282 ? 7.551 3.245 -22.705 1.00 83.19 282 GLN A C 1
ATOM 2337 O O . GLN A 1 282 ? 7.451 4.469 -22.615 1.00 83.19 282 GLN A O 1
ATOM 2342 N N . ILE A 1 283 ? 7.949 2.481 -21.692 1.00 77.50 283 ILE A N 1
ATOM 2343 C CA . ILE A 1 283 ? 8.369 3.013 -20.396 1.00 77.50 283 ILE A CA 1
ATOM 2344 C C . ILE A 1 283 ? 9.895 3.143 -20.404 1.00 77.50 283 ILE A C 1
ATOM 2346 O O . ILE A 1 283 ? 10.573 2.170 -20.739 1.00 77.50 283 ILE A O 1
ATOM 2350 N N . PRO A 1 284 ? 10.459 4.309 -20.042 1.00 75.50 284 PRO A N 1
ATOM 2351 C CA . PRO A 1 284 ? 11.902 4.469 -19.915 1.00 75.50 284 PRO A CA 1
ATOM 2352 C C . PRO A 1 284 ? 12.501 3.441 -18.947 1.00 75.50 284 PRO A C 1
ATOM 2354 O O . PRO A 1 284 ? 11.983 3.247 -17.845 1.00 75.50 284 PRO A O 1
ATOM 2357 N N . ASP A 1 285 ? 13.642 2.849 -19.313 1.00 66.44 285 ASP A N 1
ATOM 2358 C CA . ASP A 1 285 ? 14.349 1.843 -18.499 1.00 66.44 285 ASP A CA 1
ATOM 2359 C C . ASP A 1 285 ? 14.670 2.329 -17.070 1.00 66.44 285 ASP A C 1
ATOM 2361 O O . ASP A 1 285 ? 14.792 1.521 -16.146 1.00 66.44 285 ASP A O 1
ATOM 2365 N N . SER A 1 286 ? 14.764 3.648 -16.872 1.00 62.94 286 SER A N 1
ATOM 2366 C CA . SER A 1 286 ? 14.977 4.288 -15.569 1.00 62.94 286 SER A CA 1
ATOM 2367 C C . SER A 1 286 ? 13.804 4.126 -14.593 1.00 62.94 286 SER A C 1
ATOM 2369 O O . SER A 1 286 ? 14.013 4.224 -13.387 1.00 62.94 286 SER A O 1
ATOM 2371 N N . MET A 1 287 ? 12.585 3.859 -15.076 1.00 57.72 287 MET A N 1
ATOM 2372 C CA . MET A 1 287 ? 11.385 3.692 -14.241 1.00 57.72 287 MET A CA 1
ATOM 2373 C C . MET A 1 287 ? 11.048 2.229 -13.935 1.00 57.72 287 MET A C 1
ATOM 2375 O O . MET A 1 287 ? 10.319 1.955 -12.986 1.00 57.72 287 MET A O 1
ATOM 2379 N N . VAL A 1 288 ? 11.611 1.278 -14.684 1.00 56.00 288 VAL A N 1
ATOM 2380 C CA . VAL A 1 288 ? 11.354 -0.169 -14.526 1.00 56.00 288 VAL A CA 1
ATOM 2381 C C . VAL A 1 288 ? 12.248 -0.799 -13.438 1.00 56.00 288 VAL A C 1
ATOM 2383 O O . VAL A 1 288 ? 12.209 -1.999 -13.181 1.00 56.00 288 VAL A O 1
ATOM 2386 N N . GLY A 1 289 ? 13.038 0.007 -12.722 1.00 48.06 289 GLY A N 1
ATOM 2387 C CA . GLY A 1 289 ? 13.903 -0.493 -11.653 1.00 48.06 289 GLY A CA 1
ATOM 2388 C C . GLY A 1 289 ? 15.149 -1.212 -12.174 1.00 48.06 289 GLY A C 1
ATOM 2389 O O . GLY A 1 289 ? 15.635 -2.147 -11.531 1.00 48.06 289 GLY A O 1
ATOM 2390 N N . ASN A 1 290 ? 15.720 -0.756 -13.295 1.00 39.31 290 ASN A N 1
ATOM 2391 C CA . ASN A 1 290 ? 17.135 -0.997 -13.568 1.00 39.31 290 ASN A CA 1
ATOM 2392 C C . ASN A 1 290 ? 17.955 -0.136 -12.598 1.00 39.31 290 ASN A C 1
ATOM 2394 O O . ASN A 1 290 ? 18.340 0.988 -12.898 1.00 39.31 290 ASN A O 1
ATOM 2398 N N . ASN A 1 291 ? 18.187 -0.662 -11.394 1.00 40.44 291 ASN A N 1
ATOM 2399 C CA . ASN A 1 291 ? 19.182 -0.120 -10.474 1.00 40.44 291 ASN A CA 1
ATOM 2400 C C . ASN A 1 291 ? 20.585 -0.397 -11.039 1.00 40.44 291 ASN A C 1
ATOM 2402 O O . ASN A 1 291 ? 21.283 -1.312 -10.587 1.00 40.44 291 ASN A O 1
ATOM 2406 N N . ASP A 1 292 ? 20.978 0.388 -12.038 1.00 35.09 292 ASP A N 1
ATOM 2407 C CA . ASP A 1 292 ? 22.376 0.660 -12.346 1.00 35.09 292 ASP A CA 1
ATOM 2408 C C . ASP A 1 292 ? 22.870 1.678 -11.311 1.00 35.09 292 ASP A C 1
ATOM 2410 O O . ASP A 1 292 ? 22.847 2.889 -11.513 1.00 35.09 292 ASP A O 1
ATOM 2414 N N . ILE A 1 293 ? 23.245 1.163 -10.140 1.00 34.28 293 ILE A N 1
ATOM 2415 C CA . ILE A 1 293 ? 24.059 1.899 -9.176 1.00 34.28 293 ILE A CA 1
ATOM 2416 C C . ILE A 1 293 ? 25.508 1.616 -9.579 1.00 34.28 293 ILE A C 1
ATOM 2418 O O . ILE A 1 293 ? 25.976 0.486 -9.411 1.00 34.28 293 ILE A O 1
ATOM 2422 N N . ASN A 1 294 ? 26.155 2.618 -10.178 1.00 30.80 294 ASN A N 1
ATOM 2423 C CA . ASN A 1 294 ? 27.616 2.741 -10.184 1.00 30.80 294 ASN A CA 1
ATOM 2424 C C . ASN A 1 294 ? 28.121 2.942 -8.754 1.00 30.80 294 ASN A C 1
ATOM 2426 O O . ASN A 1 294 ? 27.458 3.703 -8.010 1.00 30.80 294 ASN A O 1
#

Sequence (294 aa):
MSNLTRVLKVASVGLYKNRALLSIQRRSIKTFCWQMQKKANTESETLMKIMTEQKQYQELKDFLTWKEDEHKQKEAQQQQKQQQQQRANKDEKLLAKRKAKKLPIEPEFILEDYNVQVDDSLVKMQKILPTEKISIIFNLSESIPIRLKESLAKLTCPIGVRCAPDFEVIIKRNDWKLSIYCGYRASIFLHDISVFKAEKKNNLDHLFDIKNVSIFEKKRDNFTYSADELMIDKNLYDLMMKTLAEVGIDNEFALRMSILATFYFETTYFKFLQNLQDFGIQIPDSMVGNNDIN

Radius of gyration: 52.83 Å; chains: 1; bounding box: 77×32×182 Å

pLDDT: mean 77.91, std 16.64, range [30.8, 97.25]

InterPro domains:
  IPR003428 Mitochondrial glycoprotein [PF02330] (208-279)
  IPR003428 Mitochondrial glycoprotein [PTHR10826] (97-279)
  IPR036561 Mitochondrial glycoprotein superfamily [G3DSA:3.10.280.10] (58-280)
  IPR036561 Mitochondrial glycoprotein superfamily [SSF54529] (106-279)

Foldseek 3Di:
DPPPPVPVVVVVVVVVVVVVVVVVVVVVVVVVVVVVVVVVVVVVVVVVVVVVVVVVVVVVVVVVVVVVVVVVVVVVVVVVVVVVVVVVVVVVVVVVVVVVPPDDPDLCVLCVQWDWDDDLQKIWIWHDDPFKIKIKIFGLVQWDWDQADPVVCVPANPVSIWTQTWMWIWIDGDLKIKIWTKGFDPCLRVDALVRCVVVVPDPDDFRMATQWIWMDRDDDDPPTDIDGPVRQDPVNRVVVQVVCVVVPNGSSVSSSVRSSSSVSSVVSVLVVVVVVVVVPDDDPPVVNPPPPDD

Secondary structure (DSSP, 8-state):
--SSTTHHHHHHHHHHHHHHHHHHHHHHHHHHHHHHHHHHHHHHHHHHHHHHHHHHHHHHHHHHHHHHHHHHHHHHHHHHHHHHHHHHHHHHHHHHHHHHT--S--GGGTSTTSEEEEETTEEEEEEE-SS-EEEEEEEGGG---EEPPHHHHHHH-TTSEE----EEEEEEETTEEEEEEEEE-GGGGT--HHHHHHHTTS-PPPSEEEEEEEEESS---TTS-EEEGGGS-HHHHHHHHHHHHHTT-SHHHHHHHHHHHHHHHHHHHHHHHHHHHHTT----TTTTT-----

Organism: Drosophila willistoni (NCBI:txid7260)